Protein AF-0000000074580484 (afdb_homodimer)

Radius of gyration: 20.36 Å; Cα contacts (8 Å, |Δi|>4): 319; chains: 2; bounding box: 32×61×38 Å

Nearest PDB structures (foldseek):
  2wci-assembly1_A  TM=9.985E-01  e=3.424E-15  Escherichia coli
  2mma-assembly1_A  TM=9.525E-01  e=1.651E-12  Arabidopsis thaliana
  2yan-assembly2_B  TM=9.322E-01  e=1.362E-10  Homo sapiens
  3zyw-assembly1_A  TM=9.009E-01  e=1.753E-10  Homo sapiens
  5y4u-assembly1_A  TM=8.938E-01  e=3.186E-09  Saccharomyces cerevisiae S288C

InterPro domains:
  IPR002109 Glutaredoxin [PF00462] (16-80)
  IPR004480 Monothiol glutaredoxin-related [PTHR10293] (5-102)
  IPR004480 Monothiol glutaredoxin-related [TIGR00365] (4-100)
  IPR014434 Monothiol glutaredoxin [PIRSF005894] (2-102)
  IPR033658 Glutaredoxin, PICOT-like [cd03028] (7-96)
  IPR036249 Thioredoxin-like superfamily [SSF52833] (1-101)

Secondary structure (DSSP, 8-state):
--HHHHHHHHHHH-SEEEEESB-SSSBSSHHHHHHHHHHHHTT---EEEEGGG-HHHHHHHHHHHT--SS-EEEETTEEEESHHHHHHHHHTTHHHHHHHT----GGG-/--HHHHHHHHHHH-SEEEEESB-SSSBSSHHHHHHHHHHHHTT---EEEEGGG-HHHHHHHHHHHT--SS-EEEETTEEEESHHHHHHHHHTTHHHHHHHT----GGG-

Solvent-accessible surface area (backbone atoms only — not comparable to full-atom values): 12181 Å² total; per-residue (Å²): 130,57,63,68,56,52,50,52,48,52,40,69,70,30,53,35,32,32,41,25,40,38,42,92,92,54,47,72,38,70,51,25,40,55,37,45,46,54,45,54,73,66,71,53,85,67,48,74,43,43,34,78,81,30,64,62,51,54,64,45,46,33,66,75,67,70,39,90,65,74,17,37,36,30,48,71,67,35,78,73,38,36,33,69,51,48,48,52,28,47,75,72,46,49,42,57,58,55,58,70,67,56,74,69,58,70,86,80,98,132,55,63,66,56,50,50,52,48,53,41,69,72,30,54,35,31,33,40,24,39,37,42,91,92,54,46,72,39,72,50,24,39,54,35,44,47,54,46,56,74,64,72,53,86,65,50,73,42,44,33,78,81,31,63,63,52,55,65,46,45,34,66,75,67,71,40,91,67,74,15,38,36,30,49,71,68,35,80,73,39,36,33,70,51,47,48,50,29,46,75,71,46,50,41,57,57,56,58,69,67,57,76,69,58,69,86,81,97

Organism: Dichelobacter nodosus (strain VCS1703A) (NCBI:txid246195)

Structure (mmCIF, N/CA/C/O backbone):
data_AF-0000000074580484-model_v1
#
loop_
_entity.id
_entity.type
_entity.pdbx_description
1 polymer Glutaredoxin
#
loop_
_atom_site.group_PDB
_atom_site.id
_atom_site.type_symbol
_atom_site.label_atom_id
_atom_site.label_alt_id
_atom_site.label_comp_id
_atom_site.label_asym_id
_atom_site.label_entity_id
_atom_site.label_seq_id
_atom_site.pdbx_PDB_ins_code
_atom_site.Cartn_x
_atom_site.Cartn_y
_atom_site.Cartn_z
_atom_site.occupancy
_atom_site.B_iso_or_equiv
_atom_site.auth_seq_id
_atom_site.auth_comp_id
_atom_site.auth_asym_id
_atom_site.auth_atom_id
_atom_site.pdbx_PDB_model_num
ATOM 1 N N . MET A 1 1 ? -14.938 -20.484 9.352 1 77.56 1 MET A N 1
ATOM 2 C CA . MET A 1 1 ? -13.562 -20.906 9.078 1 77.56 1 MET A CA 1
ATOM 3 C C . MET A 1 1 ? -12.578 -19.844 9.562 1 77.56 1 MET A C 1
ATOM 5 O O . MET A 1 1 ? -12.82 -18.641 9.406 1 77.56 1 MET A O 1
ATOM 9 N N . ASP A 1 2 ? -11.578 -20.281 10.398 1 93.12 2 ASP A N 1
ATOM 10 C CA . ASP A 1 2 ? -10.57 -19.359 10.914 1 93.12 2 ASP A CA 1
ATOM 11 C C . ASP A 1 2 ? -9.656 -18.844 9.797 1 93.12 2 ASP A C 1
ATOM 13 O O . ASP A 1 2 ? -9.562 -19.469 8.742 1 93.12 2 ASP A O 1
ATOM 17 N N . THR A 1 3 ? -9.281 -17.688 9.781 1 97.5 3 THR A N 1
ATOM 18 C CA . THR A 1 3 ? -8.453 -17.047 8.766 1 97.5 3 THR A CA 1
ATOM 19 C C . THR A 1 3 ? -7.285 -17.938 8.367 1 97.5 3 THR A C 1
ATOM 21 O O . THR A 1 3 ? -6.945 -18.031 7.188 1 97.5 3 THR A O 1
ATOM 24 N N . LEU A 1 4 ? -6.688 -18.609 9.344 1 97.75 4 LEU A N 1
ATOM 25 C CA . LEU A 1 4 ? -5.566 -19.5 9.078 1 97.75 4 LEU A CA 1
ATOM 26 C C . LEU A 1 4 ? -6.008 -20.672 8.211 1 97.75 4 LEU A C 1
ATOM 28 O O . LEU A 1 4 ? -5.281 -21.094 7.309 1 97.75 4 LEU A O 1
ATOM 32 N N . GLU A 1 5 ? -7.129 -21.25 8.484 1 97.81 5 GLU A N 1
ATOM 33 C CA . GLU A 1 5 ? -7.656 -22.359 7.691 1 97.81 5 GLU A CA 1
ATOM 34 C C . GLU A 1 5 ? -7.941 -21.922 6.262 1 97.81 5 GLU A C 1
ATOM 36 O O . GLU A 1 5 ? -7.691 -22.672 5.312 1 97.81 5 GLU A O 1
ATOM 41 N N . ARG A 1 6 ? -8.5 -20.766 6.109 1 97.75 6 ARG A N 1
ATOM 42 C CA . ARG A 1 6 ? -8.766 -20.219 4.781 1 97.75 6 ARG A CA 1
ATOM 43 C C . ARG A 1 6 ? -7.48 -20.062 3.98 1 97.75 6 ARG A C 1
ATOM 45 O O . ARG A 1 6 ? -7.434 -20.406 2.795 1 97.75 6 ARG A O 1
ATOM 52 N N . ILE A 1 7 ? -6.457 -19.531 4.629 1 98.56 7 ILE A N 1
ATOM 53 C CA . ILE A 1 7 ? -5.156 -19.344 4.004 1 98.56 7 ILE A CA 1
ATOM 54 C C . ILE A 1 7 ? -4.602 -20.688 3.549 1 98.56 7 ILE A C 1
ATOM 56 O O . ILE A 1 7 ? -4.176 -20.844 2.402 1 98.56 7 ILE A O 1
ATOM 60 N N . LYS A 1 8 ? -4.645 -21.641 4.43 1 98.25 8 LYS A N 1
ATOM 61 C CA . LYS A 1 8 ? -4.137 -22.969 4.113 1 98.25 8 LYS A CA 1
ATOM 62 C C . LYS A 1 8 ? -4.898 -23.578 2.938 1 98.25 8 LYS A C 1
ATOM 64 O O . LYS A 1 8 ? -4.301 -24.219 2.066 1 98.25 8 LYS A O 1
ATOM 69 N N . GLN A 1 9 ? -6.16 -23.438 2.943 1 98 9 GLN A N 1
ATOM 70 C CA . GLN A 1 9 ? -6.984 -23.969 1.858 1 98 9 GLN A CA 1
ATOM 71 C C . GLN A 1 9 ? -6.641 -23.297 0.532 1 98 9 GLN A C 1
ATOM 73 O O . GLN A 1 9 ? -6.551 -23.953 -0.502 1 98 9 GLN A O 1
ATOM 78 N N . GLN A 1 10 ? -6.551 -21.984 0.527 1 97.88 10 GLN A N 1
ATOM 79 C CA . GLN A 1 10 ? -6.188 -21.25 -0.683 1 97.88 10 GLN A CA 1
ATOM 80 C C . GLN A 1 10 ? -4.859 -21.75 -1.247 1 97.88 10 GLN A C 1
ATOM 82 O O . GLN A 1 10 ? -4.754 -22.031 -2.443 1 97.88 10 GLN A O 1
ATOM 87 N N . ILE A 1 11 ? -3.865 -21.875 -0.374 1 97.88 11 ILE A N 1
ATOM 88 C CA . ILE A 1 11 ? -2.52 -22.281 -0.766 1 97.88 11 ILE A CA 1
ATOM 89 C C . ILE A 1 11 ? -2.543 -23.703 -1.3 1 97.88 11 ILE A C 1
ATOM 91 O O . ILE A 1 11 ? -1.846 -24.031 -2.266 1 97.88 11 ILE A O 1
ATOM 95 N N . ALA A 1 12 ? -3.383 -24.484 -0.698 1 96.75 12 ALA A N 1
ATOM 96 C CA . ALA A 1 12 ? -3.465 -25.891 -1.086 1 96.75 12 ALA A CA 1
ATOM 97 C C . ALA A 1 12 ? -4.223 -26.062 -2.4 1 96.75 12 ALA A C 1
ATOM 99 O O . ALA A 1 12 ? -3.963 -27 -3.162 1 96.75 12 ALA A O 1
ATOM 100 N N . SER A 1 13 ? -5.082 -25.156 -2.695 1 96 13 SER A N 1
ATOM 101 C CA . SER A 1 13 ? -6.008 -25.359 -3.805 1 96 13 SER A CA 1
ATOM 102 C C . SER A 1 13 ? -5.477 -24.734 -5.086 1 96 13 SER A C 1
ATOM 104 O O . SER A 1 13 ? -5.969 -25.016 -6.18 1 96 13 SER A O 1
ATOM 106 N N . MET A 1 14 ? -4.512 -23.859 -4.965 1 94.31 14 MET A N 1
ATOM 107 C CA . MET A 1 14 ? -4.023 -23.141 -6.133 1 94.31 14 MET A CA 1
ATOM 108 C C . MET A 1 14 ? -2.545 -23.406 -6.367 1 94.31 14 MET A C 1
ATOM 110 O O . MET A 1 14 ? -1.702 -23.062 -5.543 1 94.31 14 MET A O 1
ATOM 114 N N . PRO A 1 15 ? -2.223 -24 -7.461 1 95.94 15 PRO A N 1
ATOM 115 C CA . PRO A 1 15 ? -0.829 -24.375 -7.707 1 95.94 15 PRO A CA 1
ATOM 116 C C . PRO A 1 15 ? 0.113 -23.172 -7.734 1 95.94 15 PRO A C 1
ATOM 118 O O . PRO A 1 15 ? 1.271 -23.281 -7.324 1 95.94 15 PRO A O 1
ATOM 121 N N . VAL A 1 16 ? -0.324 -22.094 -8.305 1 98.12 16 VAL A N 1
ATOM 122 C CA . VAL A 1 16 ? 0.4 -20.828 -8.336 1 98.12 16 VAL A CA 1
ATOM 123 C C . VAL A 1 16 ? -0.493 -19.703 -7.805 1 98.12 16 VAL A C 1
ATOM 125 O O . VAL A 1 16 ? -1.523 -19.391 -8.406 1 98.12 16 VAL A O 1
ATOM 128 N N . LEU A 1 17 ? -0.098 -19.203 -6.656 1 98.56 17 LEU A N 1
ATOM 129 C CA . LEU A 1 17 ? -0.914 -18.219 -5.949 1 98.56 17 LEU A CA 1
ATOM 130 C C . LEU A 1 17 ? -0.066 -17.047 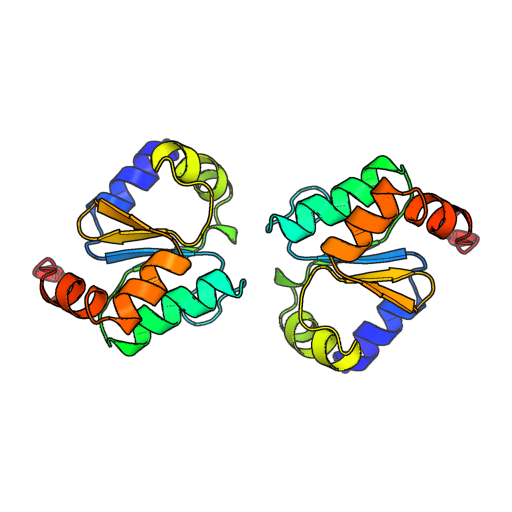-5.484 1 98.56 17 LEU A C 1
ATOM 132 O O . LEU A 1 17 ? 0.98 -17.234 -4.859 1 98.56 17 LEU A O 1
ATOM 136 N N . ILE A 1 18 ? -0.442 -15.82 -5.805 1 98.88 18 ILE A N 1
ATOM 137 C CA . ILE A 1 18 ? 0.255 -14.633 -5.309 1 98.88 18 ILE A CA 1
ATOM 138 C C . ILE A 1 18 ? -0.683 -13.82 -4.426 1 98.88 18 ILE A C 1
ATOM 140 O O . ILE A 1 18 ? -1.788 -13.461 -4.844 1 98.88 18 ILE A O 1
ATOM 144 N N . TYR A 1 19 ? -0.331 -13.648 -3.156 1 98.94 19 TYR A N 1
ATOM 145 C CA . TYR A 1 19 ? -0.948 -12.625 -2.318 1 98.94 19 TYR A CA 1
ATOM 146 C C . TYR A 1 19 ? -0.348 -11.25 -2.6 1 98.94 19 TYR A C 1
ATOM 148 O O . TYR A 1 19 ? 0.865 -11.062 -2.486 1 98.94 19 TYR A O 1
ATOM 156 N N . MET A 1 20 ? -1.153 -10.219 -2.943 1 98.75 20 MET A N 1
ATOM 157 C CA . MET A 1 20 ? -0.622 -8.938 -3.404 1 98.75 20 MET A CA 1
ATOM 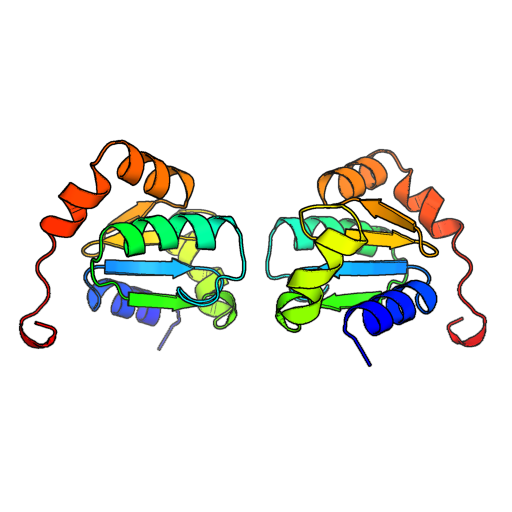158 C C . MET A 1 20 ? -1.519 -7.785 -2.965 1 98.75 20 MET A C 1
ATOM 160 O O . MET A 1 20 ? -2.631 -8.008 -2.482 1 98.75 20 MET A O 1
ATOM 164 N N . LYS A 1 21 ? -0.991 -6.641 -3.016 1 98.31 21 LYS A N 1
ATOM 165 C CA . LYS A 1 21 ? -1.796 -5.441 -2.803 1 98.31 21 LYS A CA 1
ATOM 166 C C . LYS A 1 21 ? -2.432 -4.969 -4.105 1 98.31 21 LYS A C 1
ATOM 168 O O . LYS A 1 21 ? -1.74 -4.453 -4.988 1 98.31 21 LYS A O 1
ATOM 173 N N . GLY A 1 22 ? -3.742 -5.105 -4.133 1 97.94 22 GLY A N 1
ATOM 174 C CA . GLY A 1 22 ? -4.434 -4.883 -5.395 1 97.94 22 GLY A CA 1
ATOM 175 C C . GLY A 1 22 ? -4.629 -6.156 -6.199 1 97.94 22 GLY A C 1
ATOM 176 O O . GLY A 1 22 ? -4.664 -7.25 -5.637 1 97.94 22 GLY A O 1
ATOM 177 N N . THR A 1 23 ? -4.902 -5.977 -7.5 1 98.19 23 THR A N 1
ATOM 178 C CA . THR A 1 23 ? -5.117 -7.082 -8.43 1 98.19 23 THR A CA 1
ATOM 179 C C . THR A 1 23 ? -4.09 -7.051 -9.555 1 98.19 23 THR A C 1
ATOM 181 O O . THR A 1 23 ? -3.395 -6.051 -9.742 1 98.19 23 THR A O 1
ATOM 184 N N . PRO A 1 24 ? -3.957 -8.188 -10.266 1 98.19 24 PRO A N 1
ATOM 185 C CA . PRO A 1 24 ? -3.014 -8.203 -11.383 1 98.19 24 PRO A CA 1
ATOM 186 C C . PRO A 1 24 ? -3.273 -7.086 -12.391 1 98.19 24 PRO A C 1
ATOM 188 O O . PRO A 1 24 ? -2.33 -6.52 -12.945 1 98.19 24 PRO A O 1
ATOM 191 N N . ASP A 1 25 ? -4.516 -6.734 -12.578 1 96.75 25 ASP A N 1
ATOM 192 C CA . ASP A 1 25 ? -4.855 -5.719 -13.57 1 96.75 25 ASP A CA 1
ATOM 193 C C . ASP A 1 25 ? -4.805 -4.316 -12.961 1 96.75 25 ASP A C 1
ATOM 195 O O . ASP A 1 25 ? -4.707 -3.324 -13.688 1 96.75 25 ASP A O 1
ATOM 199 N N . MET A 1 26 ? -4.945 -4.254 -11.641 1 96 26 MET A N 1
ATOM 200 C CA . MET A 1 26 ? -4.918 -2.977 -10.938 1 96 26 MET A CA 1
ATOM 201 C C . MET A 1 26 ? -4.121 -3.092 -9.641 1 96 26 MET A C 1
ATOM 203 O O . MET A 1 26 ? -4.684 -2.971 -8.547 1 96 26 MET A O 1
ATOM 207 N N . PRO A 1 27 ? -2.809 -3.236 -9.766 1 97.75 27 PRO A N 1
ATOM 208 C CA . PRO A 1 27 ? -2.014 -3.266 -8.539 1 97.75 27 PRO A CA 1
ATOM 209 C C . PRO A 1 27 ? -2.035 -1.935 -7.789 1 97.75 27 PRO A C 1
ATOM 211 O O . PRO A 1 27 ? -2.049 -0.871 -8.414 1 97.75 27 PRO A O 1
ATOM 214 N N . MET A 1 28 ? -1.978 -1.961 -6.496 1 96.88 28 MET A N 1
ATOM 215 C CA . MET A 1 28 ? -2.117 -0.767 -5.668 1 96.88 28 MET A CA 1
ATOM 216 C C . MET A 1 28 ? -0.816 -0.457 -4.934 1 96.88 28 MET A C 1
ATOM 218 O O . MET A 1 28 ? -0.789 0.392 -4.043 1 96.88 28 MET A O 1
ATOM 222 N N . CYS A 1 29 ? 0.268 -1.089 -5.273 1 97.06 29 CYS A N 1
ATOM 223 C CA . CYS A 1 29 ? 1.613 -0.943 -4.727 1 97.06 29 CYS A CA 1
ATOM 224 C C . CYS A 1 29 ? 2.664 -1.286 -5.777 1 97.06 29 CYS A C 1
ATOM 226 O O . CYS A 1 29 ? 2.477 -2.209 -6.57 1 97.06 29 CYS A O 1
ATOM 228 N N . GLY A 1 30 ? 3.764 -0.58 -5.789 1 95.12 30 GLY A N 1
ATOM 229 C CA . GLY A 1 30 ? 4.816 -0.793 -6.77 1 95.12 30 GLY A CA 1
ATOM 230 C C . GLY A 1 30 ? 5.441 -2.172 -6.68 1 95.12 30 GLY A C 1
ATOM 231 O O . GLY A 1 30 ? 5.754 -2.783 -7.703 1 95.12 30 GLY A O 1
ATOM 232 N N . PHE A 1 31 ? 5.637 -2.648 -5.48 1 97.19 31 PHE A N 1
ATOM 233 C CA . PHE A 1 31 ? 6.203 -3.979 -5.289 1 97.19 31 PHE A CA 1
ATOM 234 C C . PHE A 1 31 ? 5.285 -5.047 -5.867 1 97.19 31 PHE A C 1
ATOM 236 O O . PHE A 1 31 ? 5.746 -5.973 -6.539 1 97.19 31 PHE A O 1
ATOM 243 N N . SER A 1 32 ? 4.027 -4.969 -5.59 1 98.56 32 SER A N 1
ATOM 244 C CA . SER A 1 32 ? 3.059 -5.906 -6.148 1 98.56 32 SER A CA 1
ATOM 245 C C . SER A 1 32 ? 2.994 -5.797 -7.668 1 98.56 32 SER A C 1
ATOM 247 O O . SER A 1 32 ? 2.898 -6.809 -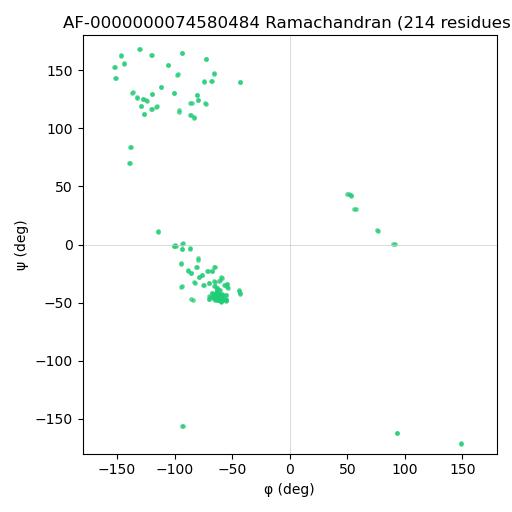8.367 1 98.56 32 SER A O 1
ATOM 249 N N . ALA A 1 33 ? 3.059 -4.605 -8.164 1 98.06 33 ALA A N 1
ATOM 250 C CA . ALA A 1 33 ? 3.016 -4.383 -9.609 1 98.06 33 ALA A CA 1
ATOM 251 C C . ALA A 1 33 ? 4.191 -5.066 -10.305 1 98.06 33 ALA A C 1
ATOM 253 O O . ALA A 1 33 ? 4.008 -5.758 -11.305 1 98.06 33 ALA A O 1
ATOM 254 N N . LYS A 1 34 ? 5.332 -4.891 -9.742 1 98.25 34 LYS A N 1
ATOM 255 C CA . LYS A 1 34 ? 6.539 -5.477 -10.328 1 98.25 34 LYS A CA 1
ATOM 256 C C . LYS A 1 34 ? 6.48 -7 -10.281 1 98.25 34 LYS A C 1
ATOM 258 O O . LYS A 1 34 ? 6.789 -7.664 -11.273 1 98.25 34 LYS A O 1
ATOM 263 N N . ALA A 1 35 ? 6.121 -7.527 -9.18 1 98.62 35 ALA A N 1
ATOM 264 C CA . ALA A 1 35 ? 6.055 -8.977 -9.016 1 98.62 35 ALA A CA 1
ATOM 265 C C . ALA A 1 35 ? 5.07 -9.602 -10.008 1 98.62 35 ALA A C 1
ATOM 267 O O . ALA A 1 35 ? 5.402 -10.562 -10.695 1 98.62 35 ALA A O 1
ATOM 268 N N . VAL A 1 36 ? 3.887 -9.016 -10.078 1 98.5 36 VAL A N 1
ATOM 269 C CA . VAL A 1 36 ? 2.859 -9.625 -10.922 1 98.5 36 VAL A CA 1
ATOM 270 C C . VAL A 1 36 ? 3.232 -9.469 -12.391 1 98.5 36 VAL A C 1
ATOM 272 O O . VAL A 1 36 ? 2.893 -10.32 -13.219 1 98.5 36 VAL A O 1
ATOM 275 N N . GLN A 1 37 ? 3.854 -8.414 -12.711 1 98.12 37 GLN A N 1
ATOM 276 C CA . GLN A 1 37 ? 4.305 -8.227 -14.086 1 98.12 37 GLN A CA 1
ATOM 277 C C . GLN A 1 37 ? 5.23 -9.352 -14.523 1 98.12 37 GLN A C 1
ATOM 279 O O . GLN A 1 37 ? 5.152 -9.82 -15.656 1 98.12 37 GLN A O 1
ATOM 284 N N . CYS A 1 38 ? 6.145 -9.734 -13.672 1 98.38 38 CYS A N 1
ATOM 285 C CA . CYS A 1 38 ? 7.027 -10.859 -13.969 1 98.38 38 CYS A CA 1
ATOM 286 C C . CYS A 1 38 ? 6.223 -12.109 -14.297 1 98.38 38 CYS A C 1
ATOM 288 O O . CYS A 1 38 ? 6.547 -12.828 -15.242 1 98.38 38 CYS A O 1
ATOM 290 N N . LEU A 1 39 ? 5.18 -12.375 -13.531 1 98.06 39 LEU A N 1
ATOM 291 C CA . LEU A 1 39 ? 4.332 -13.539 -13.766 1 98.06 39 LEU A CA 1
ATOM 292 C C . LEU A 1 39 ? 3.586 -13.414 -15.094 1 98.06 39 LEU A C 1
ATOM 294 O O . LEU A 1 39 ? 3.488 -14.383 -15.852 1 98.06 39 LEU A O 1
ATOM 298 N N . LYS A 1 40 ? 3.08 -12.289 -15.359 1 97.69 40 LYS A N 1
ATOM 299 C CA . LYS A 1 40 ? 2.346 -12.047 -16.594 1 97.69 40 LYS A CA 1
ATOM 300 C C . LYS A 1 40 ? 3.246 -12.219 -17.812 1 97.69 40 LYS A C 1
ATOM 302 O O . LYS A 1 40 ? 2.82 -12.766 -18.844 1 97.69 40 LYS A O 1
ATOM 307 N N . ASP A 1 41 ? 4.418 -11.719 -17.672 1 97.5 41 ASP A N 1
ATOM 308 C CA . ASP A 1 41 ? 5.375 -11.797 -18.766 1 97.5 41 ASP A CA 1
ATOM 309 C C . ASP A 1 41 ? 5.641 -13.242 -19.156 1 97.5 41 ASP A C 1
ATOM 311 O O . ASP A 1 41 ? 5.945 -13.531 -20.312 1 97.5 41 ASP A O 1
ATOM 315 N N . LEU A 1 42 ? 5.531 -14.125 -18.266 1 95.94 42 LEU A N 1
ATOM 316 C CA . LEU A 1 42 ? 5.801 -15.539 -18.516 1 95.94 42 LEU A CA 1
ATOM 317 C C . LEU A 1 42 ? 4.562 -16.234 -19.047 1 95.94 42 LEU A C 1
ATOM 319 O O . LEU A 1 42 ? 4.613 -17.422 -19.391 1 95.94 42 LEU A O 1
ATOM 323 N N . GLU A 1 43 ? 3.42 -15.531 -19.141 1 89.38 43 GLU A N 1
ATOM 324 C CA . GLU A 1 43 ? 2.176 -16.031 -19.719 1 89.38 43 GLU A CA 1
ATOM 325 C C . GLU A 1 43 ? 1.712 -17.297 -19 1 89.38 43 GLU A C 1
ATOM 327 O O . GLU A 1 43 ? 1.225 -18.234 -19.641 1 89.38 43 GLU A O 1
ATOM 332 N N . THR A 1 44 ? 2.029 -17.375 -17.797 1 85.81 44 THR A N 1
ATOM 333 C CA . THR A 1 44 ? 1.563 -18.5 -16.984 1 85.81 44 THR A CA 1
ATOM 334 C C . THR A 1 44 ? 0.326 -18.109 -16.188 1 85.81 44 THR A C 1
ATOM 336 O O . THR A 1 44 ? 0.183 -16.953 -15.781 1 85.81 44 THR A O 1
ATOM 339 N N . SER A 1 45 ? -0.514 -19.125 -16.031 1 91.69 45 SER A N 1
ATOM 340 C CA . SER A 1 45 ? -1.699 -18.906 -15.211 1 91.69 45 SER A CA 1
ATOM 341 C C . SER A 1 45 ? -1.346 -18.859 -13.727 1 91.69 45 SER A C 1
ATOM 343 O O . SER A 1 45 ? -0.469 -19.594 -13.273 1 91.69 45 SER A O 1
ATOM 345 N N . PHE A 1 46 ? -1.968 -18 -13.117 1 97 46 PHE A N 1
ATOM 346 C CA . PHE A 1 46 ? -1.825 -17.922 -11.672 1 97 46 PHE A CA 1
ATOM 347 C C . PHE A 1 46 ? -3.088 -17.344 -11.031 1 97 46 PHE A C 1
ATOM 349 O O . PHE A 1 46 ? -3.85 -16.625 -11.68 1 97 46 PHE A O 1
ATOM 356 N N . ALA A 1 47 ? -3.312 -17.734 -9.789 1 97.38 47 ALA A N 1
ATOM 357 C CA . ALA A 1 47 ? -4.359 -17.141 -8.961 1 97.38 47 ALA A CA 1
ATOM 358 C C . ALA A 1 47 ? -3.803 -15.992 -8.109 1 97.38 47 ALA A C 1
ATOM 360 O O . ALA A 1 47 ? -2.586 -15.836 -7.996 1 97.38 47 ALA A O 1
ATOM 361 N N . TYR A 1 48 ? -4.711 -15.18 -7.555 1 98.62 48 TYR A N 1
ATOM 362 C CA . TYR A 1 48 ? -4.262 -14.094 -6.691 1 98.62 48 TYR A CA 1
ATOM 363 C C . TYR A 1 48 ? -5.234 -13.867 -5.543 1 98.62 48 TYR A C 1
ATOM 365 O O . TYR A 1 48 ? -6.398 -14.273 -5.617 1 98.62 48 TYR A O 1
ATOM 373 N N . VAL A 1 49 ? -4.758 -13.32 -4.5 1 98.75 49 VAL A N 1
ATOM 374 C CA . VAL A 1 49 ? -5.543 -12.789 -3.391 1 98.75 49 VAL A CA 1
ATOM 375 C C . VAL A 1 49 ? -5.176 -11.328 -3.152 1 98.75 49 VAL A C 1
ATOM 377 O O . VAL A 1 49 ? -3.998 -10.992 -3.021 1 98.75 49 VAL A O 1
ATOM 380 N N . ASN A 1 50 ? -6.16 -10.492 -3.191 1 98.69 50 ASN A N 1
ATOM 381 C CA . ASN A 1 50 ? -5.977 -9.086 -2.844 1 98.69 50 ASN A CA 1
ATOM 382 C C . ASN A 1 50 ? -6.047 -8.867 -1.336 1 98.69 50 ASN A C 1
ATOM 384 O O . ASN A 1 50 ? -7.133 -8.828 -0.759 1 98.69 50 ASN A O 1
ATOM 388 N N . VAL A 1 51 ? -4.93 -8.562 -0.715 1 98.19 51 VAL A N 1
ATOM 389 C CA . VAL A 1 51 ? -4.879 -8.539 0.743 1 98.19 51 VAL A CA 1
ATOM 390 C C . VAL A 1 51 ? -5.445 -7.215 1.254 1 98.19 51 VAL A C 1
ATOM 392 O O . VAL A 1 51 ? -5.793 -7.094 2.432 1 98.19 51 VAL A O 1
ATOM 395 N N . LEU A 1 52 ? -5.512 -6.199 0.416 1 97.31 52 LEU A N 1
ATOM 396 C CA . LEU A 1 52 ? -6.117 -4.934 0.815 1 97.31 52 LEU A CA 1
ATOM 397 C C . LEU A 1 52 ? -7.605 -5.105 1.087 1 97.31 52 LEU A C 1
ATOM 399 O O . LEU A 1 52 ? -8.211 -4.297 1.797 1 97.31 52 LEU A O 1
ATOM 403 N N . GLN A 1 53 ? -8.227 -6.133 0.596 1 96.75 53 GLN A N 1
ATOM 404 C CA . GLN A 1 53 ? -9.656 -6.383 0.766 1 96.75 53 GLN A CA 1
ATOM 405 C C . GLN A 1 53 ? -9.906 -7.418 1.856 1 96.75 53 GLN A C 1
ATOM 407 O O . GLN A 1 53 ? -11.055 -7.789 2.117 1 96.75 53 GLN A O 1
ATOM 412 N N . ASP A 1 54 ? -8.867 -7.891 2.402 1 96.94 54 ASP A N 1
ATOM 413 C CA . ASP A 1 54 ? -8.969 -8.898 3.451 1 96.94 54 ASP A CA 1
ATOM 414 C C . ASP A 1 54 ? -7.977 -8.617 4.578 1 96.94 54 ASP A C 1
ATOM 416 O O . ASP A 1 54 ? -6.934 -9.273 4.668 1 96.94 54 ASP A O 1
ATOM 420 N N . PRO A 1 55 ? -8.367 -7.758 5.488 1 94.94 55 PRO A N 1
ATOM 421 C CA . PRO A 1 55 ? -7.453 -7.352 6.562 1 94.94 55 PRO A CA 1
ATOM 422 C C . PRO A 1 55 ? -7.016 -8.523 7.438 1 94.94 55 PRO A C 1
ATOM 424 O O . PRO A 1 55 ? -5.922 -8.5 8 1 94.94 55 PRO A O 1
ATOM 427 N N . GLU A 1 56 ? -7.914 -9.523 7.578 1 97.5 56 GLU A N 1
ATOM 428 C CA . GLU A 1 56 ? -7.551 -10.672 8.398 1 97.5 56 GLU A CA 1
ATOM 429 C C . GLU A 1 56 ? -6.426 -11.477 7.75 1 97.5 56 GLU A C 1
ATOM 431 O O . GLU A 1 56 ? -5.488 -11.898 8.438 1 97.5 56 GLU A O 1
ATOM 436 N N . ILE A 1 57 ? -6.504 -11.664 6.469 1 98.19 57 ILE A N 1
ATOM 437 C CA . ILE A 1 57 ? -5.43 -12.352 5.758 1 98.19 57 ILE A CA 1
ATOM 438 C C . ILE A 1 57 ? -4.16 -11.5 5.797 1 98.19 57 ILE A C 1
ATOM 440 O O . ILE A 1 57 ? -3.066 -12.023 6.02 1 98.19 57 ILE A O 1
ATOM 444 N N . ARG A 1 58 ? -4.336 -10.227 5.559 1 97.81 58 ARG A N 1
ATOM 445 C CA . ARG A 1 58 ? -3.203 -9.312 5.602 1 97.81 58 ARG A CA 1
ATOM 446 C C . ARG A 1 58 ? -2.457 -9.414 6.926 1 97.81 58 ARG A C 1
ATOM 448 O O . ARG A 1 58 ? -1.226 -9.383 6.957 1 97.81 58 ARG A O 1
ATOM 455 N N . ALA A 1 59 ? -3.18 -9.617 8.016 1 96.38 59 ALA A N 1
ATOM 456 C 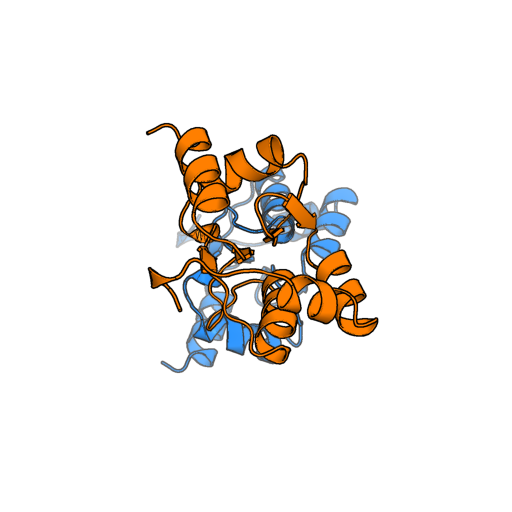CA . ALA A 1 59 ? -2.592 -9.664 9.352 1 96.38 59 ALA A CA 1
ATOM 457 C C . ALA A 1 59 ? -2.023 -11.055 9.648 1 96.38 59 ALA A C 1
ATOM 459 O O . ALA A 1 59 ? -0.991 -11.18 10.305 1 96.38 59 ALA A O 1
ATOM 460 N N . THR A 1 60 ? -2.572 -12.125 9.156 1 98.25 60 THR A N 1
ATOM 461 C CA . THR A 1 60 ? -2.293 -13.492 9.578 1 98.25 60 THR A CA 1
ATOM 462 C C . THR A 1 60 ? -1.218 -14.117 8.695 1 98.25 60 THR A C 1
ATOM 464 O O . THR A 1 60 ? -0.353 -14.852 9.18 1 98.25 60 THR A O 1
ATOM 467 N N . LEU A 1 61 ? -1.175 -13.859 7.449 1 98.62 61 LEU A N 1
ATOM 468 C CA . LEU A 1 61 ? -0.322 -14.562 6.496 1 98.62 61 LEU A CA 1
ATOM 469 C C . LEU A 1 61 ? 1.151 -14.32 6.805 1 98.62 61 LEU A C 1
ATOM 471 O O . LEU A 1 61 ? 1.96 -15.25 6.754 1 98.62 61 LEU A O 1
ATOM 475 N N . PRO A 1 62 ? 1.557 -13.055 7.07 1 98.5 62 PRO A N 1
ATOM 476 C CA . PRO A 1 62 ? 2.975 -12.828 7.359 1 98.5 62 PRO A CA 1
ATOM 477 C C . PRO A 1 62 ? 3.479 -13.664 8.531 1 98.5 62 PRO A C 1
ATOM 479 O O . PRO A 1 62 ? 4.621 -14.133 8.516 1 98.5 62 PRO A O 1
ATOM 482 N N . LYS A 1 63 ? 2.65 -13.867 9.492 1 97.88 63 LYS A N 1
ATOM 483 C CA . LYS A 1 63 ? 3.016 -14.695 10.633 1 97.88 63 LYS A CA 1
ATOM 484 C C . LYS A 1 63 ? 3.117 -16.172 10.242 1 97.88 63 LYS A C 1
ATOM 486 O O . LYS A 1 63 ? 4.105 -16.828 10.562 1 97.88 63 LYS A O 1
ATOM 491 N N . TYR A 1 64 ? 2.104 -16.656 9.5 1 98.38 64 TYR A N 1
ATOM 492 C CA . TYR A 1 64 ? 2.068 -18.031 9.047 1 98.38 64 TYR A CA 1
ATOM 493 C C . TYR A 1 64 ? 3.25 -18.344 8.133 1 98.38 64 TYR A C 1
ATOM 495 O O . TYR A 1 64 ? 3.9 -19.375 8.281 1 98.38 64 TYR A O 1
ATOM 503 N N . ALA A 1 65 ? 3.545 -17.422 7.215 1 98.38 65 ALA A N 1
ATOM 504 C CA . ALA A 1 65 ? 4.574 -17.594 6.195 1 98.38 65 ALA A CA 1
ATOM 505 C C . ALA A 1 65 ? 5.965 -17.328 6.762 1 98.38 65 ALA A C 1
ATOM 507 O O . ALA A 1 65 ? 6.977 -17.656 6.145 1 98.38 65 ALA A O 1
ATOM 508 N N . ASN A 1 66 ? 5.984 -16.719 7.98 1 98.19 66 ASN A N 1
ATOM 509 C CA . ASN A 1 66 ? 7.246 -16.219 8.508 1 98.19 66 ASN A CA 1
ATOM 510 C C . ASN A 1 66 ? 7.965 -15.336 7.488 1 98.19 66 ASN A C 1
ATOM 512 O O . ASN A 1 66 ? 9.148 -15.539 7.207 1 98.19 66 ASN A O 1
ATOM 516 N N . TRP A 1 67 ? 7.27 -14.492 6.844 1 98.06 67 TRP A N 1
ATOM 517 C CA . TRP A 1 67 ? 7.688 -13.516 5.848 1 98.06 67 TRP A CA 1
ATOM 518 C C . TRP A 1 67 ? 7.004 -12.172 6.086 1 98.06 67 TRP A C 1
ATOM 520 O O . T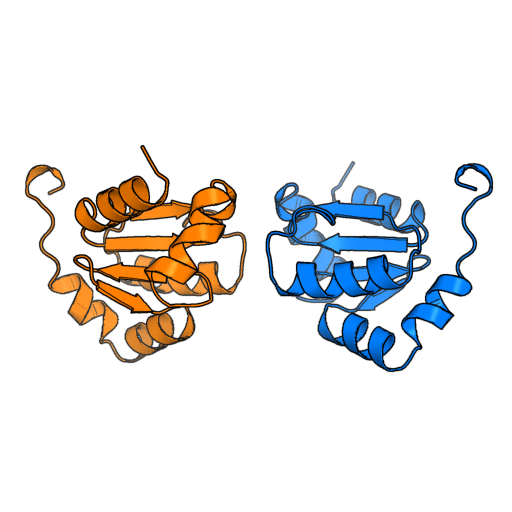RP A 1 67 ? 5.781 -12.109 6.219 1 98.06 67 TRP A O 1
ATOM 530 N N . PRO A 1 68 ? 7.68 -11.102 6.121 1 95.94 68 PRO A N 1
ATOM 531 C CA . PRO A 1 68 ? 7.156 -9.883 6.754 1 95.94 68 PRO A CA 1
ATOM 532 C C . PRO A 1 68 ? 6.301 -9.047 5.809 1 95.94 68 PRO A C 1
ATOM 534 O O . PRO A 1 68 ? 5.52 -8.203 6.258 1 95.94 68 PRO A O 1
ATOM 537 N N . THR A 1 69 ? 6.566 -9.227 4.445 1 96.38 69 THR A N 1
ATOM 538 C CA . THR A 1 69 ? 5.969 -8.219 3.576 1 96.38 69 THR A CA 1
ATOM 539 C C . THR A 1 69 ? 5.215 -8.875 2.424 1 96.38 69 THR A C 1
ATOM 541 O O . THR A 1 69 ? 5.148 -10.102 2.338 1 96.38 69 THR A O 1
ATOM 544 N N . PHE A 1 70 ? 4.426 -8.109 1.699 1 98.44 70 PHE A N 1
ATOM 545 C CA . PHE A 1 70 ? 3.771 -8.445 0.441 1 98.44 70 PHE A CA 1
ATOM 546 C C . PHE A 1 70 ? 4.461 -7.758 -0.731 1 98.44 70 PHE A C 1
ATOM 548 O O . PHE A 1 70 ? 5.105 -6.719 -0.556 1 98.44 70 PHE A O 1
ATOM 555 N N . PRO A 1 71 ? 4.305 -8.352 -1.777 1 98.75 71 PRO A N 1
ATOM 556 C CA . PRO A 1 71 ? 3.613 -9.578 -2.182 1 98.75 71 PRO A CA 1
ATOM 557 C C . PRO A 1 71 ? 4.332 -10.844 -1.719 1 98.75 71 PRO A C 1
ATOM 559 O O . PRO A 1 71 ? 5.492 -10.781 -1.311 1 98.75 71 PRO A O 1
ATOM 562 N N . GLN A 1 72 ? 3.598 -11.898 -1.679 1 98.94 72 GLN A N 1
ATOM 563 C CA . GLN A 1 72 ? 4.133 -13.234 -1.432 1 98.94 72 GLN A CA 1
ATOM 564 C C . GLN A 1 72 ? 3.691 -14.211 -2.518 1 98.94 72 GLN A C 1
ATOM 566 O O . GLN A 1 72 ? 2.494 -14.391 -2.754 1 98.94 72 GLN A O 1
ATOM 571 N N . LEU A 1 73 ? 4.648 -14.875 -3.137 1 98.88 73 LEU A N 1
ATOM 572 C CA . LEU A 1 73 ? 4.359 -15.883 -4.148 1 98.88 73 LEU A CA 1
ATOM 573 C C . LEU A 1 73 ? 4.461 -17.281 -3.566 1 98.88 73 LEU A C 1
ATOM 575 O O . LEU A 1 73 ? 5.457 -17.625 -2.918 1 98.88 73 LEU A O 1
ATOM 579 N N . TRP A 1 74 ? 3.469 -18.062 -3.807 1 98.75 74 TRP A N 1
ATOM 580 C CA . TRP A 1 74 ? 3.398 -19.469 -3.406 1 98.75 74 TRP A CA 1
ATOM 581 C C . TRP A 1 74 ? 3.256 -20.375 -4.621 1 98.75 74 TRP A C 1
ATOM 583 O O . TRP A 1 74 ? 2.436 -20.125 -5.508 1 98.75 74 TRP A O 1
ATOM 593 N N . VAL A 1 75 ? 4.074 -21.391 -4.73 1 98.31 75 VAL A N 1
ATOM 594 C CA . VAL A 1 75 ? 4.023 -22.375 -5.801 1 98.31 75 VAL A CA 1
ATOM 595 C C . VAL A 1 75 ? 4.02 -23.781 -5.203 1 98.31 75 VAL A C 1
ATOM 597 O O . VAL A 1 75 ? 4.91 -24.141 -4.426 1 98.31 75 VAL A O 1
ATOM 600 N N . ASN A 1 76 ? 2.953 -24.453 -5.512 1 96.88 76 ASN A N 1
ATOM 601 C CA . ASN A 1 76 ? 2.811 -25.812 -4.98 1 96.88 76 ASN A CA 1
ATOM 602 C C . ASN A 1 76 ? 2.973 -25.828 -3.463 1 96.88 76 ASN A C 1
ATOM 604 O O . ASN A 1 76 ? 3.76 -26.625 -2.93 1 96.88 76 ASN A O 1
ATOM 608 N N . GLN A 1 77 ? 2.402 -24.891 -2.799 1 97.44 77 GLN A N 1
ATOM 609 C CA . GLN A 1 77 ? 2.252 -24.797 -1.352 1 97.44 77 GLN A CA 1
ATOM 610 C C . GLN A 1 77 ? 3.564 -24.391 -0.688 1 97.44 77 GLN A C 1
ATOM 612 O O . GLN A 1 77 ? 3.699 -24.469 0.535 1 97.44 77 GLN A O 1
ATOM 617 N N . GLN A 1 78 ? 4.512 -23.953 -1.492 1 97.94 78 GLN A N 1
ATOM 618 C CA . GLN A 1 78 ? 5.777 -23.453 -0.963 1 97.94 78 GLN A CA 1
ATOM 619 C C . GLN A 1 78 ? 5.922 -21.953 -1.197 1 97.94 78 GLN A C 1
ATOM 621 O O . GLN A 1 78 ? 5.648 -21.453 -2.295 1 97.94 78 GLN A O 1
ATOM 626 N N . LEU A 1 79 ? 6.352 -21.297 -0.186 1 98.81 79 LEU A N 1
ATOM 627 C CA . LEU A 1 79 ? 6.641 -19.875 -0.328 1 98.81 79 LEU A CA 1
ATOM 628 C C . LEU A 1 79 ? 7.918 -19.656 -1.132 1 98.81 79 LEU A C 1
ATOM 630 O O . LEU A 1 79 ? 8.984 -20.141 -0.75 1 98.81 79 LEU A O 1
ATOM 634 N N . ILE A 1 80 ? 7.789 -18.953 -2.211 1 98.69 80 ILE A N 1
ATOM 635 C CA . ILE A 1 80 ? 8.938 -18.594 -3.035 1 98.69 80 ILE A CA 1
ATOM 636 C C . ILE A 1 80 ? 9.609 -17.344 -2.486 1 98.69 80 ILE A C 1
ATOM 638 O O . ILE A 1 80 ? 10.836 -17.281 -2.363 1 98.69 80 ILE A O 1
ATOM 642 N N . GLY A 1 81 ? 8.789 -16.312 -2.195 1 98.5 81 GLY A N 1
ATOM 643 C CA . GLY A 1 81 ? 9.305 -15.062 -1.656 1 98.5 81 GLY A CA 1
ATOM 644 C C . GLY A 1 81 ? 8.492 -13.852 -2.07 1 98.5 81 GLY A C 1
ATOM 645 O O . GLY A 1 81 ? 7.379 -13.984 -2.572 1 98.5 81 GLY A O 1
ATOM 646 N N . GLY A 1 82 ? 9.094 -12.719 -1.733 1 98.38 82 GLY A N 1
ATOM 647 C CA . GLY A 1 82 ? 8.461 -11.461 -2.078 1 98.38 82 GLY A CA 1
ATOM 648 C C . GLY A 1 82 ? 8.938 -10.891 -3.398 1 98.38 82 GLY A C 1
ATOM 649 O O . GLY A 1 82 ? 9.445 -11.625 -4.25 1 98.38 82 GLY A O 1
ATOM 650 N N . CYS A 1 83 ? 8.797 -9.609 -3.531 1 98.62 83 CYS A N 1
ATOM 651 C CA . CYS A 1 83 ? 9.047 -8.914 -4.785 1 98.62 83 CYS A CA 1
ATOM 652 C C . CYS A 1 83 ? 10.484 -9.102 -5.25 1 98.62 83 CYS A C 1
ATOM 654 O O . CYS A 1 83 ? 10.727 -9.5 -6.391 1 98.62 83 CYS A O 1
ATOM 656 N N . ASP A 1 84 ? 11.461 -8.914 -4.363 1 98.44 84 ASP A N 1
ATOM 657 C CA . ASP A 1 84 ? 12.875 -8.977 -4.742 1 98.44 84 ASP A CA 1
ATOM 658 C C . ASP A 1 84 ? 13.242 -10.367 -5.266 1 98.44 84 ASP A C 1
ATOM 660 O O . ASP A 1 84 ? 13.945 -10.492 -6.266 1 98.44 84 ASP A O 1
ATOM 664 N N . ILE A 1 85 ? 12.766 -11.375 -4.629 1 98.69 85 ILE A N 1
ATOM 665 C CA . ILE A 1 85 ? 13.086 -12.742 -5.012 1 98.69 85 ILE A CA 1
ATOM 666 C C . ILE A 1 85 ? 12.422 -13.078 -6.344 1 98.69 85 ILE A C 1
ATOM 668 O O . ILE A 1 85 ? 13.047 -13.656 -7.234 1 98.69 85 ILE A O 1
ATOM 672 N N . ILE A 1 86 ? 11.18 -12.703 -6.438 1 98.69 86 ILE A N 1
ATOM 673 C CA . ILE A 1 86 ? 10.43 -12.969 -7.664 1 98.69 86 ILE A CA 1
ATOM 674 C C . ILE A 1 86 ? 11.141 -12.32 -8.852 1 98.69 86 ILE A C 1
ATOM 676 O O . ILE A 1 86 ? 11.352 -12.969 -9.883 1 98.69 86 ILE A O 1
ATOM 680 N N . VAL A 1 87 ? 11.531 -11.102 -8.711 1 98.62 87 VAL A N 1
ATOM 681 C CA . VAL A 1 87 ? 12.18 -10.352 -9.789 1 98.62 87 VAL A CA 1
ATOM 682 C C . VAL A 1 87 ? 13.523 -11 -10.133 1 98.62 87 VAL A C 1
ATOM 684 O O . VAL A 1 87 ? 13.852 -11.172 -11.305 1 98.62 87 VAL A O 1
ATOM 687 N N . GLU A 1 88 ? 14.25 -11.273 -9.117 1 98.75 88 GLU A N 1
ATOM 688 C CA . GLU A 1 88 ? 15.547 -11.914 -9.328 1 98.75 88 GLU A CA 1
ATOM 689 C C . GLU A 1 88 ? 15.391 -13.234 -10.078 1 98.75 88 GLU A C 1
ATOM 691 O O . GLU A 1 88 ? 16.109 -13.492 -11.039 1 98.75 88 GLU A O 1
ATOM 696 N N . MET A 1 89 ? 14.469 -14.047 -9.648 1 98.75 89 MET A N 1
ATOM 697 C CA . MET A 1 89 ? 14.242 -15.328 -10.297 1 98.75 89 MET A CA 1
ATOM 698 C C . MET A 1 89 ? 13.781 -15.141 -11.742 1 98.75 89 MET A C 1
ATOM 700 O O . MET A 1 89 ? 14.125 -15.938 -12.617 1 98.75 89 MET A O 1
ATOM 704 N N . TYR A 1 90 ? 12.961 -14.133 -11.977 1 98.69 90 TYR A N 1
ATOM 705 C CA . TYR A 1 90 ? 12.523 -13.82 -13.328 1 98.69 90 TYR A CA 1
ATOM 706 C C . TYR A 1 90 ? 13.711 -13.469 -14.219 1 98.69 90 TYR A C 1
ATOM 708 O O . TYR A 1 90 ? 13.852 -14.008 -15.32 1 98.69 90 TYR A O 1
ATOM 716 N N . GLU A 1 91 ? 14.562 -12.602 -13.711 1 98.44 91 GLU A N 1
ATOM 717 C CA . GLU A 1 91 ? 15.703 -12.102 -14.469 1 98.44 91 GLU A CA 1
ATOM 718 C C . GLU A 1 91 ? 16.688 -13.219 -14.789 1 98.44 91 GLU A C 1
ATOM 720 O O . GLU A 1 91 ? 17.297 -13.227 -15.859 1 98.44 91 GLU A O 1
ATOM 725 N N . ASN A 1 92 ? 16.797 -14.148 -13.961 1 98.38 92 ASN A N 1
ATOM 726 C CA . ASN A 1 92 ? 17.812 -15.188 -14.18 1 98.38 92 ASN A CA 1
ATOM 727 C C . ASN A 1 92 ? 17.203 -16.438 -14.797 1 98.38 92 ASN A C 1
ATOM 729 O O . ASN A 1 92 ? 17.891 -17.453 -14.969 1 98.38 92 ASN A O 1
ATOM 733 N N . GLY A 1 93 ? 15.922 -16.406 -15 1 98.06 93 GLY A N 1
ATOM 734 C CA . GLY A 1 93 ? 15.25 -17.469 -15.727 1 98.06 93 GLY A CA 1
ATOM 735 C C . GLY A 1 93 ? 14.742 -18.578 -14.812 1 98.06 93 GLY A C 1
ATOM 736 O O . GLY A 1 93 ? 14.07 -19.5 -15.273 1 98.06 93 GLY A O 1
ATOM 737 N N . GLU A 1 94 ? 14.938 -18.469 -13.586 1 98.38 94 GLU A N 1
ATOM 738 C CA . GLU A 1 94 ? 14.57 -19.516 -12.641 1 98.38 94 GLU A CA 1
ATOM 739 C C . GLU A 1 94 ? 13.062 -19.547 -12.398 1 98.38 94 GLU A C 1
ATOM 741 O O . GLU A 1 94 ? 12.484 -20.625 -12.188 1 98.38 94 GLU A O 1
ATOM 746 N N . LEU A 1 95 ? 12.477 -18.422 -12.414 1 98.38 95 LEU A N 1
ATOM 747 C CA . LEU A 1 95 ? 11.031 -18.375 -12.219 1 98.38 95 LEU A CA 1
ATOM 748 C C . LEU A 1 95 ? 10.305 -19.109 -13.336 1 98.38 95 LEU A C 1
ATOM 750 O O . LEU A 1 95 ? 9.367 -19.859 -13.078 1 98.38 95 LEU A O 1
ATOM 754 N N . GLU A 1 96 ? 10.695 -18.844 -14.508 1 97.62 96 GLU A N 1
ATOM 755 C CA . GLU A 1 96 ? 10.109 -19.531 -15.664 1 97.62 96 GLU A CA 1
ATOM 756 C C . GLU A 1 96 ? 10.234 -21.047 -15.523 1 97.62 96 GLU A C 1
ATOM 758 O O . GLU A 1 96 ? 9.273 -21.766 -15.75 1 97.62 96 GLU A O 1
ATOM 763 N N . LYS A 1 97 ? 11.445 -21.469 -15.188 1 97.06 97 LYS A N 1
ATOM 764 C CA . LYS A 1 97 ? 11.688 -22.891 -15.023 1 97.06 97 LYS A CA 1
ATOM 765 C C . LYS A 1 97 ? 10.773 -23.484 -13.945 1 97.06 97 LYS A C 1
ATOM 767 O O . LYS A 1 97 ? 10.203 -24.562 -14.125 1 97.06 97 LYS A O 1
ATOM 772 N N . LEU A 1 98 ? 10.656 -22.75 -12.875 1 97 98 LEU A N 1
ATOM 773 C CA . LEU A 1 98 ? 9.828 -23.188 -11.766 1 97 98 LEU A CA 1
ATOM 774 C C . LEU A 1 98 ? 8.375 -23.344 -12.195 1 97 98 LEU A C 1
ATOM 776 O O . LEU A 1 98 ? 7.73 -24.344 -11.898 1 97 98 LEU A O 1
ATOM 780 N N . LEU A 1 99 ? 7.832 -22.438 -12.945 1 96.06 99 LEU A N 1
ATOM 781 C CA . LEU A 1 99 ? 6.414 -22.391 -13.289 1 96.06 99 LEU A CA 1
ATOM 782 C C . LEU A 1 99 ? 6.09 -23.391 -14.398 1 96.06 99 LEU A C 1
ATOM 784 O O . LEU A 1 99 ? 4.969 -23.891 -14.469 1 96.06 99 LEU A O 1
ATOM 788 N N . GLU A 1 100 ? 7.031 -23.641 -15.156 1 92.38 100 GLU A N 1
ATOM 789 C CA . GLU A 1 100 ? 6.855 -24.625 -16.219 1 92.38 100 GLU A CA 1
ATOM 790 C C . GLU A 1 100 ? 6.684 -26.031 -15.648 1 92.38 100 GLU A C 1
ATOM 792 O O . GLU A 1 100 ? 6.07 -26.891 -16.281 1 92.38 100 GLU A O 1
ATOM 797 N N . ASN A 1 101 ? 7.16 -26.125 -14.523 1 89.75 101 ASN A N 1
ATOM 798 C CA . ASN A 1 101 ? 7.137 -27.438 -13.906 1 89.75 101 ASN A CA 1
ATOM 799 C C . ASN A 1 101 ? 5.895 -27.641 -13.039 1 89.75 101 ASN A C 1
ATOM 801 O O . ASN A 1 101 ? 5.711 -28.703 -12.438 1 89.75 101 ASN A O 1
ATOM 805 N N . VAL A 1 102 ? 5.094 -26.641 -13.023 1 90.31 102 VAL A N 1
ATOM 806 C CA . VAL A 1 102 ? 3.875 -26.734 -12.227 1 90.31 102 VAL A CA 1
ATOM 807 C C . VAL A 1 102 ? 2.812 -27.516 -13 1 90.31 102 VAL A C 1
ATOM 809 O O . VAL A 1 102 ? 2.611 -27.281 -14.195 1 90.31 102 VAL A O 1
ATOM 812 N N . VAL A 1 103 ? 2.23 -28.531 -12.328 1 79.44 103 VAL A N 1
ATOM 813 C CA . VAL A 1 103 ? 1.157 -29.328 -12.914 1 79.44 103 VAL A CA 1
ATOM 814 C C . VAL A 1 103 ? -0.195 -28.781 -12.453 1 79.44 103 VAL A C 1
ATOM 816 O O . VAL A 1 103 ? -0.438 -28.641 -11.25 1 79.44 103 VAL A O 1
ATOM 819 N N . TRP A 1 104 ? -0.951 -28.297 -13.328 1 77.5 104 TRP A N 1
ATOM 820 C CA . TRP A 1 104 ? -2.273 -27.766 -13.023 1 77.5 104 TRP A CA 1
ATOM 821 C C . TRP A 1 104 ? -3.324 -28.859 -13.047 1 77.5 104 TRP A C 1
ATOM 823 O O . TRP A 1 104 ? -3.252 -29.781 -13.867 1 77.5 104 TRP A O 1
ATOM 833 N N . PRO A 1 105 ? -3.984 -29.016 -11.93 1 69 105 PRO A N 1
ATOM 834 C CA . PRO A 1 105 ? -5.016 -30.047 -11.93 1 69 105 PRO A CA 1
ATOM 835 C C . PRO A 1 105 ? -5.867 -30.031 -13.195 1 69 105 PRO A C 1
ATOM 837 O O . PRO A 1 105 ? -5.996 -29 -13.844 1 69 105 PRO A O 1
ATOM 840 N N . GLU A 1 106 ? -6.203 -31.234 -13.711 1 61.03 106 GLU A N 1
ATOM 841 C CA . GLU A 1 106 ? -6.957 -31.5 -14.93 1 61.03 106 GLU A CA 1
ATOM 842 C C . GLU A 1 106 ? -8.156 -30.562 -15.055 1 61.03 106 GLU A C 1
ATOM 844 O O . GLU A 1 106 ? -8.508 -30.141 -16.156 1 61.03 106 GLU A O 1
ATOM 849 N N . SER A 1 107 ? -8.867 -30.312 -14.016 1 53.59 107 SER A N 1
ATOM 850 C CA . SER A 1 107 ? -10.062 -29.516 -14.242 1 53.59 107 SER A CA 1
ATOM 851 C C . SER A 1 107 ? -9.711 -28.062 -14.555 1 53.59 107 SER A C 1
ATOM 853 O O . SER A 1 107 ? -10.539 -27.312 -15.078 1 53.59 107 SER A O 1
ATOM 855 N N . MET A 1 108 ? -8.719 -27.656 -14.211 1 47.22 108 MET A N 1
ATOM 856 C CA . MET A 1 108 ? -8.273 -26.297 -14.523 1 47.22 108 MET A CA 1
ATOM 857 C C . MET A 1 108 ? -7.426 -26.281 -15.789 1 47.22 108 MET A C 1
ATOM 859 O O . MET A 1 108 ? -6.926 -25.234 -16.188 1 47.22 108 MET A O 1
ATOM 863 N N . GLU A 1 109 ? -7.148 -27.469 -16.375 1 40.16 109 GLU A N 1
ATOM 864 C CA . GLU A 1 109 ? -6.543 -27.547 -17.703 1 40.16 109 GLU A CA 1
ATOM 865 C C . GLU A 1 109 ? -7.574 -27.281 -18.797 1 40.16 109 GLU A C 1
ATOM 867 O O . GLU A 1 109 ? -8.719 -27.734 -18.703 1 40.16 109 GLU A O 1
ATOM 872 N N . MET B 1 1 ? -15.781 18.172 -12.289 1 77.56 1 MET B N 1
ATOM 873 C CA . MET B 1 1 ? -14.492 18.734 -11.898 1 77.56 1 MET B CA 1
ATOM 874 C C . MET B 1 1 ? -13.352 17.797 -12.281 1 77.56 1 MET B C 1
ATOM 876 O O . MET B 1 1 ? -13.469 16.578 -12.148 1 77.56 1 MET B O 1
ATOM 880 N N . ASP B 1 2 ? -12.328 18.359 -12.992 1 93.12 2 ASP B N 1
ATOM 881 C CA . ASP B 1 2 ? -11.18 17.562 -13.406 1 93.12 2 ASP B CA 1
ATOM 882 C C . ASP B 1 2 ? -10.344 17.141 -12.195 1 93.12 2 ASP B C 1
ATOM 884 O O . ASP B 1 2 ? -10.414 17.766 -11.141 1 93.12 2 ASP B O 1
ATOM 888 N N . THR B 1 3 ? -9.852 16 -12.141 1 97.5 3 THR B N 1
ATOM 889 C CA . THR B 1 3 ? -9.078 15.438 -11.047 1 97.5 3 THR B CA 1
ATOM 890 C C . THR B 1 3 ? -8.047 16.453 -10.531 1 97.5 3 THR B C 1
ATOM 892 O O . THR B 1 3 ? -7.848 16.578 -9.32 1 97.5 3 THR B O 1
ATOM 895 N N . LEU B 1 4 ? -7.434 17.188 -11.445 1 97.69 4 LEU B N 1
ATOM 896 C CA . LEU B 1 4 ? -6.445 18.188 -11.07 1 97.69 4 LEU B CA 1
ATOM 897 C C . LEU B 1 4 ? -7.086 19.312 -10.273 1 97.69 4 LEU B C 1
ATOM 899 O O . LEU B 1 4 ? -6.508 19.797 -9.289 1 97.69 4 LEU B O 1
ATOM 903 N N . GLU B 1 5 ? -8.219 19.766 -10.664 1 97.81 5 GLU B N 1
ATOM 904 C CA . GLU B 1 5 ? -8.938 20.797 -9.938 1 97.81 5 GLU B CA 1
ATOM 905 C C . GLU B 1 5 ? -9.328 20.328 -8.539 1 97.81 5 GLU B C 1
ATOM 907 O O . GLU B 1 5 ? -9.25 21.094 -7.578 1 97.81 5 GLU B O 1
ATOM 912 N N . ARG B 1 6 ? -9.766 19.125 -8.438 1 97.75 6 ARG B N 1
ATOM 913 C CA . ARG B 1 6 ? -10.117 18.562 -7.141 1 97.75 6 ARG B CA 1
ATOM 914 C C . ARG B 1 6 ? -8.906 18.531 -6.211 1 97.75 6 ARG B C 1
ATOM 916 O O . ARG B 1 6 ? -9.023 18.859 -5.031 1 97.75 6 ARG B O 1
ATOM 923 N N . ILE B 1 7 ? -7.789 18.109 -6.75 1 98.56 7 ILE B N 1
ATOM 924 C CA . ILE B 1 7 ? -6.543 18.047 -5.988 1 98.56 7 ILE B CA 1
ATOM 925 C C . ILE B 1 7 ? -6.184 19.453 -5.488 1 98.56 7 ILE B C 1
ATOM 927 O O . ILE B 1 7 ? -5.898 19.641 -4.301 1 98.56 7 ILE B O 1
ATOM 931 N N . LYS B 1 8 ? -6.215 20.391 -6.371 1 98.19 8 LYS B N 1
ATOM 932 C CA . LYS B 1 8 ? -5.883 21.766 -6.008 1 98.19 8 LYS B CA 1
ATOM 933 C C . LYS B 1 8 ? -6.82 22.297 -4.926 1 98.19 8 LYS B C 1
ATOM 935 O O . LYS B 1 8 ? -6.387 22.984 -4 1 98.19 8 LYS B O 1
ATOM 940 N N . GLN B 1 9 ? -8.062 22.016 -5.062 1 98 9 GLN B N 1
ATOM 941 C CA . GLN B 1 9 ? -9.039 22.453 -4.074 1 98 9 GLN B CA 1
ATOM 942 C C . GLN B 1 9 ? -8.773 21.812 -2.715 1 98 9 GLN B C 1
ATOM 944 O O . GLN B 1 9 ? -8.852 22.469 -1.682 1 98 9 GLN B O 1
ATOM 949 N N . GLN B 1 10 ? -8.547 20.5 -2.691 1 97.88 10 GLN B N 1
ATOM 950 C CA . GLN B 1 10 ? -8.242 19.812 -1.445 1 97.88 10 GLN B CA 1
ATOM 951 C C . GLN B 1 10 ? -7.039 20.438 -0.748 1 97.88 10 GLN B C 1
ATOM 953 O O . GLN B 1 10 ? -7.09 20.719 0.45 1 97.88 10 GLN B O 1
ATOM 958 N N . ILE B 1 11 ? -5.984 20.672 -1.519 1 97.94 11 ILE B N 1
ATOM 959 C CA . ILE B 1 11 ? -4.734 21.203 -0.991 1 97.94 11 ILE B CA 1
ATOM 960 C C . ILE B 1 11 ? -4.961 22.625 -0.471 1 97.94 11 ILE B C 1
ATOM 962 O O . ILE B 1 11 ? -4.402 23.016 0.56 1 97.94 11 ILE B O 1
ATOM 966 N N . ALA B 1 12 ? -5.805 23.328 -1.154 1 96.81 12 ALA B N 1
ATOM 967 C CA . ALA B 1 12 ? -6.066 24.719 -0.787 1 96.81 12 ALA B CA 1
ATOM 968 C C . ALA B 1 12 ? -6.973 24.797 0.439 1 96.81 12 ALA B C 1
ATOM 970 O O . ALA B 1 12 ? -6.895 25.75 1.215 1 96.81 12 ALA B O 1
ATOM 971 N N . SER B 1 13 ? -7.762 23.812 0.648 1 96.06 13 SER B N 1
ATOM 972 C CA . SER B 1 13 ? -8.82 23.906 1.651 1 96.06 13 SER B CA 1
ATOM 973 C C . SER B 1 13 ? -8.367 23.328 2.988 1 96.06 13 SER B C 1
ATOM 975 O O . SER B 1 13 ? -8.992 23.578 4.02 1 96.06 13 SER B O 1
ATOM 977 N N . MET B 1 14 ? -7.309 22.578 2.975 1 94.25 14 MET B N 1
ATOM 978 C CA . MET B 1 14 ? -6.871 21.891 4.191 1 94.25 14 MET B CA 1
ATOM 979 C C . MET B 1 14 ? -5.461 22.312 4.578 1 94.25 14 MET B C 1
ATOM 981 O O . MET B 1 14 ? -4.504 22.062 3.842 1 94.25 14 MET B O 1
ATOM 985 N N . PRO B 1 15 ? -5.312 22.922 5.699 1 95.94 15 PRO B N 1
ATOM 986 C CA . PRO B 1 15 ? -3.996 23.438 6.086 1 95.94 15 PRO B CA 1
ATOM 987 C C . PRO B 1 15 ? -2.945 22.344 6.215 1 95.94 15 PRO B C 1
ATOM 989 O O . PRO B 1 15 ? -1.769 22.562 5.926 1 95.94 15 PRO B O 1
ATOM 992 N N . VAL B 1 16 ? -3.324 21.219 6.742 1 98.12 16 VAL B N 1
ATOM 993 C CA . VAL B 1 16 ? -2.482 20.031 6.852 1 98.12 16 VAL B CA 1
ATOM 994 C C . VAL B 1 16 ? -3.199 18.828 6.238 1 98.12 16 VAL B C 1
ATOM 996 O O . VAL B 1 16 ? -4.25 18.406 6.727 1 98.12 16 VAL B O 1
ATOM 999 N N . LEU B 1 17 ? -2.637 18.375 5.137 1 98.56 17 LEU B N 1
ATOM 1000 C CA . LEU B 1 17 ? -3.27 17.328 4.355 1 98.56 17 LEU B CA 1
ATOM 1001 C C . LEU B 1 17 ? -2.264 16.234 3.99 1 98.56 17 LEU B C 1
ATOM 1003 O O . LEU B 1 17 ? -1.183 16.531 3.477 1 98.56 17 LEU B O 1
ATOM 1007 N N . ILE B 1 18 ? -2.545 14.984 4.289 1 98.88 18 ILE B N 1
ATOM 1008 C CA . ILE B 1 18 ? -1.684 13.883 3.875 1 98.88 18 ILE B CA 1
ATOM 1009 C C . ILE B 1 18 ? -2.438 12.977 2.904 1 98.88 18 ILE B C 1
ATOM 1011 O O . ILE B 1 18 ? -3.539 12.508 3.205 1 98.88 18 ILE B O 1
ATOM 1015 N N . TYR B 1 19 ? -1.933 12.844 1.678 1 98.94 19 TYR B N 1
ATOM 1016 C CA . TYR B 1 19 ? -2.355 11.773 0.785 1 98.94 19 TYR B CA 1
ATOM 1017 C C . TYR B 1 19 ? -1.655 10.469 1.135 1 98.94 19 TYR B C 1
ATOM 1019 O O . TYR B 1 19 ? -0.424 10.398 1.149 1 98.94 19 TYR B O 1
ATOM 1027 N N . MET B 1 20 ? -2.391 9.359 1.405 1 98.81 20 MET B N 1
ATOM 1028 C CA . MET B 1 20 ? -1.782 8.133 1.921 1 98.81 20 MET B CA 1
ATOM 1029 C C . MET B 1 20 ? -2.514 6.902 1.4 1 98.81 20 MET B C 1
ATOM 1031 O O . MET B 1 20 ? -3.594 7.016 0.817 1 98.81 20 MET B O 1
ATOM 1035 N N . LYS B 1 21 ? -1.876 5.816 1.49 1 98.38 21 LYS B N 1
ATOM 1036 C CA . LYS B 1 21 ? -2.531 4.547 1.205 1 98.38 21 LYS B CA 1
ATOM 1037 C C . LYS B 1 21 ? -3.244 4.004 2.441 1 98.38 21 LYS B C 1
ATOM 1039 O O . LYS B 1 21 ? -2.598 3.562 3.393 1 98.38 21 LYS B O 1
ATOM 1044 N N . GLY B 1 22 ? -4.574 4.008 2.34 1 97.94 22 GLY B N 1
ATOM 1045 C CA . GLY B 1 22 ? -5.359 3.715 3.527 1 97.94 22 GLY B CA 1
ATOM 1046 C C . GLY B 1 22 ? -5.762 4.957 4.297 1 97.94 22 GLY B C 1
ATOM 1047 O O . GLY B 1 22 ? -5.855 6.047 3.727 1 97.94 22 GLY B O 1
ATOM 1048 N N . THR B 1 23 ? -6.141 4.75 5.562 1 98.19 23 THR B N 1
ATOM 1049 C CA . THR B 1 23 ? -6.566 5.82 6.453 1 98.19 23 THR B CA 1
ATOM 1050 C C . THR B 1 23 ? -5.664 5.891 7.684 1 98.19 23 THR B C 1
ATOM 1052 O O . THR B 1 23 ? -4.895 4.965 7.949 1 98.19 23 THR B O 1
ATOM 1055 N N . PRO B 1 24 ? -5.727 7.031 8.391 1 98.19 24 PRO B N 1
ATOM 1056 C CA . PRO B 1 24 ? -4.914 7.137 9.609 1 98.19 24 PRO B CA 1
ATOM 1057 C C . PRO B 1 24 ? -5.164 5.992 10.586 1 98.19 24 PRO B C 1
ATOM 1059 O O . PRO B 1 24 ? -4.23 5.523 11.242 1 98.19 24 PRO B O 1
ATOM 1062 N N . ASP B 1 25 ? -6.379 5.516 10.641 1 96.75 25 ASP B N 1
ATOM 1063 C CA . ASP B 1 25 ? -6.719 4.469 11.602 1 96.75 25 ASP B CA 1
ATOM 1064 C C . ASP B 1 25 ? -6.469 3.082 11.008 1 96.75 25 ASP B C 1
ATOM 1066 O O . ASP B 1 25 ? -6.344 2.1 11.742 1 96.75 25 ASP B O 1
ATOM 1070 N N . MET B 1 26 ? -6.453 3.002 9.688 1 96.06 26 MET B N 1
ATOM 1071 C CA . MET B 1 26 ? -6.223 1.738 8.992 1 96.06 26 MET B CA 1
ATOM 1072 C C . MET B 1 26 ? -5.312 1.938 7.785 1 96.06 26 MET B C 1
ATOM 1074 O O . MET B 1 26 ? -5.746 1.771 6.645 1 96.06 26 MET B O 1
ATOM 1078 N N . PRO B 1 27 ? -4.039 2.213 8.047 1 97.75 27 PRO B N 1
ATOM 1079 C CA . PRO B 1 27 ? -3.129 2.328 6.906 1 97.75 27 PRO B CA 1
ATOM 1080 C C . PRO B 1 27 ? -2.936 1.005 6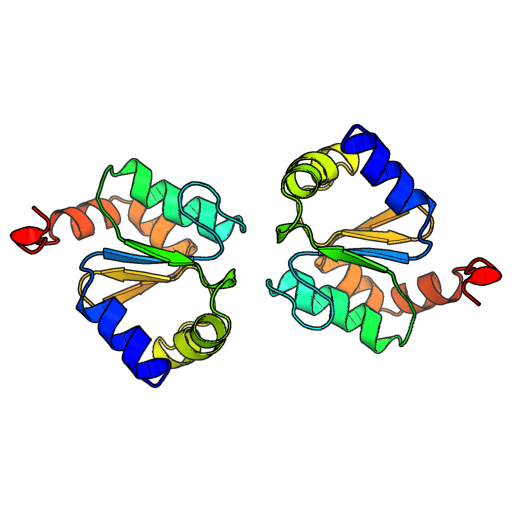.168 1 97.75 27 PRO B C 1
ATOM 1082 O O . PRO B 1 27 ? -2.908 -0.057 6.793 1 97.75 27 PRO B O 1
ATOM 1085 N N . MET B 1 28 ? -2.74 1.052 4.887 1 96.94 28 MET B N 1
ATOM 1086 C CA . MET B 1 28 ? -2.67 -0.149 4.055 1 96.94 28 MET B CA 1
ATOM 1087 C C . MET B 1 28 ? -1.272 -0.322 3.469 1 96.94 28 MET B C 1
ATOM 1089 O O . MET B 1 28 ? -1.064 -1.158 2.588 1 96.94 28 MET B O 1
ATOM 1093 N N . CYS B 1 29 ? -0.306 0.406 3.906 1 97.06 29 CYS B N 1
ATOM 1094 C CA . CYS B 1 29 ? 1.098 0.396 3.51 1 97.06 29 CYS B CA 1
ATOM 1095 C C . CYS B 1 29 ? 1.993 0.839 4.66 1 97.06 29 CYS B C 1
ATOM 1097 O O . CYS B 1 29 ? 1.633 1.737 5.422 1 97.06 29 CYS B O 1
ATOM 1099 N N . GLY B 1 30 ? 3.146 0.249 4.793 1 95.12 30 GLY B N 1
ATOM 1100 C CA . GLY B 1 30 ? 4.062 0.56 5.879 1 95.12 30 GLY B CA 1
ATOM 1101 C C . GLY B 1 30 ? 4.555 1.994 5.852 1 95.12 30 GLY B C 1
ATOM 1102 O O . GLY B 1 30 ? 4.691 2.629 6.898 1 95.12 30 GLY B O 1
ATOM 1103 N N . PHE B 1 31 ? 4.824 2.486 4.672 1 97.19 31 PHE B N 1
ATOM 1104 C CA . PHE B 1 31 ? 5.273 3.867 4.535 1 97.19 31 PHE B CA 1
ATOM 1105 C C . PHE B 1 31 ? 4.195 4.836 5.008 1 97.19 31 PHE B C 1
ATOM 1107 O O . PHE B 1 31 ? 4.488 5.801 5.719 1 97.19 31 PHE B O 1
ATOM 1114 N N . SER B 1 32 ? 2.998 4.629 4.602 1 98.56 32 SER B N 1
ATOM 1115 C CA . SER B 1 32 ? 1.883 5.461 5.047 1 98.56 32 SER B CA 1
ATOM 1116 C C . SER B 1 32 ? 1.669 5.34 6.551 1 98.56 32 SER B C 1
ATOM 1118 O O . SER B 1 32 ? 1.399 6.332 7.227 1 98.56 32 SER B O 1
ATOM 1120 N N . ALA B 1 33 ? 1.808 4.16 7.059 1 98.12 33 ALA B N 1
ATOM 1121 C CA . ALA B 1 33 ? 1.637 3.932 8.492 1 98.12 33 ALA B CA 1
ATOM 1122 C C . ALA B 1 33 ? 2.658 4.723 9.297 1 98.12 33 ALA B C 1
ATOM 1124 O O . ALA B 1 33 ? 2.307 5.387 10.281 1 98.12 33 ALA B O 1
ATOM 1125 N N . LYS B 1 34 ? 3.859 4.664 8.867 1 98.31 34 LYS B N 1
ATOM 1126 C CA . LYS B 1 34 ? 4.93 5.371 9.562 1 98.31 34 LYS B CA 1
ATOM 1127 C C . LYS B 1 34 ? 4.723 6.879 9.508 1 98.31 34 LYS B C 1
ATOM 1129 O O . LYS B 1 34 ? 4.855 7.57 10.523 1 98.31 34 LYS B O 1
ATOM 1134 N N . ALA B 1 35 ? 4.426 7.371 8.375 1 98.62 35 ALA B N 1
ATOM 1135 C CA . ALA B 1 35 ? 4.227 8.805 8.188 1 98.62 35 ALA B CA 1
ATOM 1136 C C . ALA B 1 35 ? 3.092 9.32 9.07 1 98.62 35 ALA B C 1
ATOM 1138 O O . ALA B 1 35 ? 3.25 10.312 9.781 1 98.62 35 ALA B O 1
ATOM 1139 N N . VAL B 1 36 ? 1.974 8.617 9.023 1 98.5 36 VAL B N 1
ATOM 1140 C CA . VAL B 1 36 ? 0.808 9.117 9.742 1 98.5 36 VAL B CA 1
ATOM 1141 C C . VAL B 1 36 ? 1.04 8.992 11.25 1 98.5 36 VAL B C 1
ATOM 1143 O O . VAL B 1 36 ? 0.529 9.797 12.031 1 98.5 36 VAL B O 1
ATOM 1146 N N . GLN B 1 37 ? 1.729 8.016 11.641 1 98.19 37 GLN B N 1
ATOM 1147 C CA . GLN B 1 37 ? 2.049 7.863 13.055 1 98.19 37 GLN B CA 1
ATOM 1148 C C . GLN B 1 37 ? 2.807 9.078 13.578 1 98.19 37 GLN B C 1
ATOM 1150 O O . GLN B 1 37 ? 2.564 9.531 14.703 1 98.19 37 GLN B O 1
ATOM 1155 N N . CYS B 1 38 ? 3.758 9.555 12.828 1 98.38 38 CYS B N 1
ATOM 1156 C CA . CYS B 1 38 ? 4.488 10.758 13.211 1 98.38 38 CYS B CA 1
ATOM 1157 C C . CYS B 1 38 ? 3.535 11.922 13.445 1 98.38 38 CYS B C 1
ATOM 1159 O O . CYS B 1 38 ? 3.684 12.664 14.414 1 98.38 38 CYS B O 1
ATOM 1161 N N . LEU B 1 39 ? 2.553 12.086 12.562 1 98.06 39 LEU B N 1
ATOM 1162 C CA . LEU B 1 39 ? 1.572 13.156 12.695 1 98.06 39 LEU B CA 1
ATOM 1163 C C . LEU B 1 39 ? 0.709 12.953 13.938 1 98.06 39 LEU B C 1
ATOM 1165 O O . LEU B 1 39 ? 0.436 13.906 14.672 1 98.06 39 LEU B O 1
ATOM 1169 N N . LYS B 1 40 ? 0.296 11.781 14.172 1 97.75 40 LYS B N 1
ATOM 1170 C CA . LYS B 1 40 ? -0.536 11.453 15.32 1 97.75 40 LYS B CA 1
ATOM 1171 C C . LYS B 1 40 ? 0.21 11.719 16.625 1 97.75 40 LYS B C 1
ATOM 1173 O O . LYS B 1 40 ? -0.374 12.211 17.594 1 97.75 40 LYS B O 1
ATOM 1178 N N . ASP B 1 41 ? 1.437 11.336 16.594 1 97.56 41 ASP B N 1
ATOM 1179 C CA . ASP B 1 41 ? 2.258 11.5 17.797 1 97.56 41 ASP B CA 1
ATOM 1180 C C . ASP B 1 41 ? 2.336 12.969 18.203 1 97.56 41 ASP B C 1
ATOM 1182 O O . ASP B 1 41 ? 2.498 13.281 19.391 1 97.56 41 ASP B O 1
ATOM 1186 N N . LEU B 1 42 ? 2.227 13.844 17.297 1 96 42 LEU B N 1
ATOM 1187 C CA . LEU B 1 42 ? 2.328 15.273 17.562 1 96 42 LEU B CA 1
ATOM 1188 C C . LEU B 1 42 ? 0.976 15.852 17.969 1 96 42 LEU B C 1
ATOM 1190 O O . LEU B 1 42 ? 0.874 17.031 18.297 1 96 42 LEU B O 1
ATOM 1194 N N . GLU B 1 43 ? -0.092 15.016 17.969 1 89.56 43 GLU B N 1
ATOM 1195 C CA . GLU B 1 43 ? -1.432 15.383 18.406 1 89.56 43 GLU B CA 1
ATOM 1196 C C . GLU B 1 43 ? -1.95 16.609 17.641 1 89.56 43 GLU B C 1
ATOM 1198 O O . GLU B 1 43 ? -2.598 17.469 18.234 1 89.56 43 GLU B O 1
ATOM 1203 N N . THR B 1 44 ? -1.52 16.734 16.484 1 85.88 44 THR B N 1
ATOM 1204 C CA . THR B 1 44 ? -2.01 17.812 15.617 1 85.88 44 THR B CA 1
ATOM 1205 C C . THR B 1 44 ? -3.107 17.297 14.688 1 85.88 44 THR B C 1
ATOM 1207 O O . THR B 1 44 ? -3.09 16.125 14.281 1 85.88 44 THR B O 1
ATOM 1210 N N . SER B 1 45 ? -4.035 18.219 14.438 1 91.69 45 SER B N 1
ATOM 1211 C CA . SER B 1 45 ? -5.098 17.875 13.5 1 91.69 45 SER B CA 1
ATOM 1212 C C . SER B 1 45 ? -4.586 17.875 12.062 1 91.69 45 SER B C 1
ATOM 1214 O O . SER B 1 45 ? -3.736 18.688 11.695 1 91.69 45 SER B O 1
ATOM 1216 N N . PHE B 1 46 ? -5.047 16.969 11.383 1 97.06 46 PHE B N 1
ATOM 1217 C CA . PHE B 1 46 ? -4.746 16.922 9.961 1 97.06 46 PHE B CA 1
ATOM 1218 C C . PHE B 1 46 ? -5.871 16.219 9.195 1 97.06 46 PHE B C 1
ATOM 1220 O O . PHE B 1 46 ? -6.617 15.43 9.766 1 97.06 46 PHE B O 1
ATOM 1227 N N . ALA B 1 47 ? -5.996 16.594 7.938 1 97.38 47 ALA B N 1
ATOM 1228 C CA . ALA B 1 47 ? -6.883 15.891 7.012 1 97.38 47 ALA B CA 1
ATOM 1229 C C . ALA B 1 47 ? -6.133 14.82 6.23 1 97.38 47 ALA B C 1
ATOM 1231 O O . ALA B 1 47 ? -4.898 14.773 6.25 1 97.38 47 ALA B O 1
ATOM 1232 N N . TYR B 1 48 ? -6.891 13.914 5.594 1 98.62 48 TYR B N 1
ATOM 1233 C CA . TYR B 1 48 ? -6.25 12.883 4.793 1 98.62 48 TYR B CA 1
ATOM 1234 C C . TYR B 1 48 ? -7.07 12.562 3.549 1 98.62 48 TYR B C 1
ATOM 1236 O O . TYR B 1 48 ? -8.266 12.852 3.5 1 98.62 48 TYR B O 1
ATOM 1244 N N . VAL B 1 49 ? -6.434 12.078 2.561 1 98.75 49 VAL B N 1
ATOM 1245 C CA . VAL B 1 49 ? -7.039 11.477 1.378 1 98.75 49 VAL B CA 1
ATOM 1246 C C . VAL B 1 49 ? -6.508 10.062 1.186 1 98.75 49 VAL B C 1
ATOM 1248 O O . VAL B 1 49 ? -5.293 9.844 1.18 1 98.75 49 VAL B O 1
ATOM 1251 N N . ASN B 1 50 ? -7.395 9.125 1.128 1 98.69 50 ASN B N 1
ATOM 1252 C CA . ASN B 1 50 ? -7.035 7.75 0.808 1 98.69 50 ASN B CA 1
ATOM 1253 C C . ASN B 1 50 ? -6.926 7.535 -0.699 1 98.69 50 ASN B C 1
ATOM 1255 O O . ASN B 1 50 ? -7.938 7.391 -1.387 1 98.69 50 ASN B O 1
ATOM 1259 N N . VAL B 1 51 ? -5.727 7.352 -1.199 1 98.19 51 VAL B N 1
ATOM 1260 C CA . VAL B 1 51 ? -5.523 7.336 -2.643 1 98.19 51 VAL B CA 1
ATOM 1261 C C . VAL B 1 51 ? -5.902 5.969 -3.203 1 98.19 51 VAL B C 1
ATOM 1263 O O . VAL B 1 51 ? -6.105 5.82 -4.41 1 98.19 51 VAL B O 1
ATOM 1266 N N . LEU B 1 52 ? -5.957 4.945 -2.371 1 97.31 52 LEU B N 1
ATOM 1267 C CA . LEU B 1 52 ? -6.383 3.627 -2.824 1 97.31 52 LEU B CA 1
ATOM 1268 C C . LEU B 1 52 ? -7.848 3.65 -3.252 1 97.31 52 LEU B C 1
ATOM 1270 O O . LEU B 1 52 ? -8.289 2.787 -4.016 1 97.31 52 LEU B O 1
ATOM 1274 N N . GLN B 1 53 ? -8.625 4.609 -2.834 1 96.75 53 GLN B N 1
ATOM 1275 C CA . GLN B 1 53 ? -10.039 4.715 -3.156 1 96.75 53 GLN B CA 1
ATOM 1276 C C . GLN B 1 53 ? -10.281 5.723 -4.273 1 96.75 53 GLN B C 1
ATOM 1278 O O . GLN B 1 53 ? -11.422 5.973 -4.66 1 96.75 53 GLN B O 1
ATOM 1283 N N . ASP B 1 54 ? -9.242 6.309 -4.703 1 96.88 54 ASP B N 1
ATOM 1284 C CA . ASP B 1 54 ? -9.336 7.305 -5.766 1 96.88 54 ASP B CA 1
ATOM 1285 C C . ASP B 1 54 ? -8.203 7.133 -6.777 1 96.88 54 ASP B C 1
ATOM 1287 O O . ASP B 1 54 ? -7.227 7.883 -6.762 1 96.88 54 ASP B O 1
ATOM 1291 N N . PRO B 1 55 ? -8.398 6.227 -7.723 1 95 55 PRO B N 1
ATOM 1292 C CA . PRO B 1 55 ? -7.34 5.918 -8.688 1 95 55 PRO B CA 1
ATOM 1293 C C . PRO B 1 55 ? -6.934 7.129 -9.523 1 95 55 PRO B C 1
ATOM 1295 O O . PRO B 1 55 ? -5.785 7.219 -9.969 1 95 55 PRO B O 1
ATOM 1298 N N . GLU B 1 56 ? -7.906 8.023 -9.758 1 97.5 56 GLU B N 1
ATOM 1299 C CA . GLU B 1 56 ? -7.578 9.211 -10.547 1 97.5 56 GLU B CA 1
ATOM 1300 C C . GLU B 1 56 ? -6.609 10.125 -9.789 1 97.5 56 GLU B C 1
ATOM 1302 O O . GLU B 1 56 ? -5.656 10.641 -10.375 1 97.5 56 GLU B O 1
ATOM 1307 N N . ILE B 1 57 ? -6.844 10.281 -8.531 1 98.12 57 ILE B N 1
ATOM 1308 C CA . ILE B 1 57 ? -5.922 11.07 -7.715 1 98.12 57 ILE B CA 1
ATOM 1309 C C . ILE B 1 57 ? -4.578 10.352 -7.621 1 98.12 57 ILE B C 1
ATOM 1311 O O . ILE B 1 57 ? -3.521 10.977 -7.738 1 98.12 57 ILE B O 1
ATOM 1315 N N . ARG B 1 58 ? -4.648 9.078 -7.383 1 97.81 58 ARG B N 1
ATOM 1316 C CA . ARG B 1 58 ? -3.434 8.273 -7.301 1 97.81 58 ARG B CA 1
ATOM 1317 C C . ARG B 1 58 ? -2.568 8.461 -8.547 1 97.81 58 ARG B C 1
ATOM 1319 O O . ARG B 1 58 ? -1.344 8.555 -8.445 1 97.81 58 ARG B O 1
ATOM 1326 N N . ALA B 1 59 ? -3.186 8.586 -9.695 1 96.38 59 ALA B N 1
ATOM 1327 C CA . ALA B 1 59 ? -2.467 8.703 -10.961 1 96.38 59 ALA B CA 1
ATOM 1328 C C . ALA B 1 59 ? -2.014 10.141 -11.203 1 96.38 59 ALA B C 1
ATOM 1330 O O . ALA B 1 59 ? -0.936 10.375 -11.758 1 96.38 59 ALA B O 1
ATOM 1331 N N . THR B 1 60 ? -2.717 11.148 -10.797 1 98.25 60 THR B N 1
ATOM 1332 C CA . THR B 1 60 ? -2.533 12.539 -11.195 1 98.25 60 THR B CA 1
ATOM 1333 C C . THR B 1 60 ? -1.625 13.273 -10.203 1 98.25 60 THR B C 1
ATOM 1335 O O . THR B 1 60 ? -0.793 14.086 -10.602 1 98.25 60 THR B O 1
ATOM 1338 N N . LEU B 1 61 ? -1.686 12.992 -8.953 1 98.62 61 LEU B N 1
ATOM 1339 C CA . LEU B 1 61 ? -1.016 13.781 -7.922 1 98.62 61 LEU B CA 1
ATOM 1340 C C . LEU B 1 61 ? 0.5 13.695 -8.07 1 98.62 61 LEU B C 1
ATOM 1342 O O . LEU B 1 61 ? 1.199 14.703 -7.941 1 98.62 61 LEU B O 1
ATOM 1346 N N . PRO B 1 62 ? 1.061 12.477 -8.281 1 98.44 62 PRO B N 1
ATOM 1347 C CA . PRO B 1 62 ? 2.518 12.398 -8.422 1 98.44 62 PRO B CA 1
ATOM 1348 C C . PRO B 1 62 ? 3.053 13.281 -9.539 1 98.44 62 PRO B C 1
ATOM 1350 O O . PRO B 1 62 ? 4.137 13.859 -9.414 1 98.44 62 PRO B O 1
ATOM 1353 N N . LYS B 1 63 ? 2.318 13.406 -10.578 1 97.88 63 LYS B N 1
ATOM 1354 C CA . LYS B 1 63 ? 2.715 14.273 -11.688 1 97.88 63 LYS B CA 1
ATOM 1355 C C . LYS B 1 63 ? 2.621 15.742 -11.297 1 97.88 63 LYS B C 1
ATOM 1357 O O . LYS B 1 63 ? 3.562 16.516 -11.516 1 97.88 63 LYS B O 1
ATOM 1362 N N . TYR B 1 64 ? 1.496 16.109 -10.688 1 98.38 64 TYR B N 1
ATOM 1363 C CA . TYR B 1 64 ? 1.273 17.484 -10.25 1 98.38 64 TYR B CA 1
ATOM 1364 C C . TYR B 1 64 ? 2.316 17.906 -9.219 1 98.38 64 TYR B C 1
ATOM 1366 O O . TYR B 1 64 ? 2.865 19 -9.305 1 98.38 64 TYR B O 1
ATOM 1374 N N . ALA B 1 65 ? 2.59 17.016 -8.258 1 98.31 65 ALA B N 1
ATOM 1375 C CA . ALA B 1 65 ? 3.486 17.297 -7.137 1 98.31 65 ALA B CA 1
ATOM 1376 C C . ALA B 1 65 ? 4.945 17.172 -7.559 1 98.31 65 ALA B C 1
ATOM 1378 O O . ALA B 1 65 ? 5.848 17.609 -6.84 1 98.31 65 ALA B O 1
ATOM 1379 N N . ASN B 1 66 ? 5.152 16.594 -8.766 1 98.19 66 ASN B N 1
ATOM 1380 C CA . ASN B 1 66 ? 6.508 16.219 -9.156 1 98.19 66 ASN B CA 1
ATOM 1381 C C . ASN B 1 66 ? 7.203 15.406 -8.062 1 98.19 66 ASN B C 1
ATOM 1383 O O . ASN B 1 66 ? 8.32 15.734 -7.66 1 98.19 66 ASN B O 1
ATOM 1387 N N . TRP B 1 67 ? 6.535 14.492 -7.488 1 98.06 67 TRP B N 1
ATOM 1388 C CA . TRP B 1 67 ? 6.945 13.555 -6.449 1 98.06 67 TRP B CA 1
ATOM 1389 C C . TRP B 1 67 ? 6.434 12.148 -6.75 1 98.06 67 TRP B C 1
ATOM 1391 O O . TRP B 1 67 ? 5.246 11.961 -7.016 1 98.06 67 TRP B O 1
ATOM 1401 N N . PRO B 1 68 ? 7.223 11.156 -6.691 1 95.94 68 PRO B N 1
ATOM 1402 C CA . PRO B 1 68 ? 6.898 9.898 -7.371 1 95.94 68 PRO B CA 1
ATOM 1403 C C . PRO B 1 68 ? 6.023 8.977 -6.52 1 95.94 68 PRO B C 1
ATOM 1405 O O . PRO B 1 68 ? 5.387 8.062 -7.047 1 95.94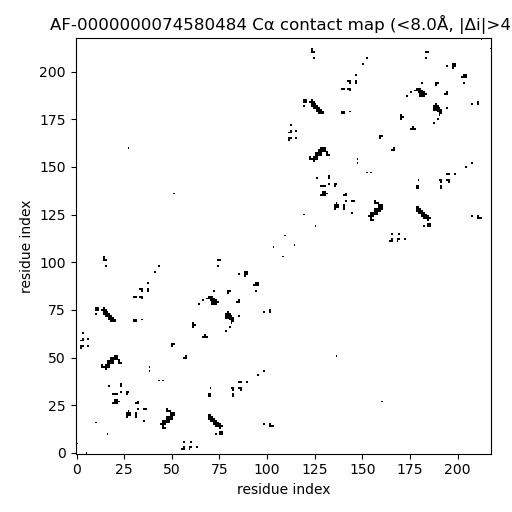 68 PRO B O 1
ATOM 1408 N N . THR B 1 69 ? 6.109 9.164 -5.137 1 96.38 69 THR B N 1
ATOM 1409 C CA . THR B 1 69 ? 5.523 8.094 -4.332 1 96.38 69 THR B CA 1
ATOM 1410 C C . THR B 1 69 ? 4.594 8.664 -3.268 1 96.38 69 THR B C 1
ATOM 1412 O O . THR B 1 69 ? 4.398 9.883 -3.195 1 96.38 69 THR B O 1
ATOM 1415 N N . PHE B 1 70 ? 3.828 7.828 -2.629 1 98.44 70 PHE B N 1
ATOM 1416 C CA . PHE B 1 70 ? 3.014 8.094 -1.449 1 98.44 70 PHE B CA 1
ATOM 1417 C C . PHE B 1 70 ? 3.641 7.465 -0.208 1 98.44 70 PHE B C 1
ATOM 1419 O O . PHE B 1 70 ? 4.398 6.5 -0.309 1 98.44 70 PHE B O 1
ATOM 1426 N N . PRO B 1 71 ? 3.32 8.039 0.812 1 98.75 71 PRO B N 1
ATOM 1427 C CA . PRO B 1 71 ? 2.473 9.188 1.139 1 98.75 71 PRO B CA 1
ATOM 1428 C C . PRO B 1 71 ? 3.105 10.523 0.745 1 98.75 71 PRO B C 1
ATOM 1430 O O . PRO B 1 71 ? 4.305 10.578 0.466 1 98.75 71 PRO B O 1
ATOM 1433 N N . GLN B 1 72 ? 2.277 11.508 0.624 1 98.94 72 GLN B N 1
ATOM 1434 C CA . GLN B 1 72 ? 2.695 12.891 0.426 1 98.94 72 GLN B CA 1
ATOM 1435 C C . GLN B 1 72 ? 2.047 13.812 1.454 1 98.94 72 GLN B C 1
ATOM 1437 O O . GLN B 1 72 ? 0.82 13.867 1.562 1 98.94 72 GLN B O 1
ATOM 1442 N N . LEU B 1 73 ? 2.857 14.562 2.164 1 98.88 73 LEU B N 1
ATOM 1443 C CA . LEU B 1 73 ? 2.359 15.523 3.135 1 98.88 73 LEU B CA 1
ATOM 1444 C C . LEU B 1 73 ? 2.381 16.938 2.557 1 98.88 73 LEU B C 1
ATOM 1446 O O . LEU B 1 73 ? 3.398 17.375 2.014 1 98.88 73 LEU B O 1
ATOM 1450 N N . TRP B 1 74 ? 1.298 17.609 2.688 1 98.75 74 TRP B N 1
ATOM 1451 C CA . TRP B 1 74 ? 1.129 19 2.273 1 98.75 74 TRP B CA 1
ATOM 1452 C C . TRP B 1 74 ? 0.768 19.875 3.463 1 98.75 74 TRP B C 1
ATOM 1454 O O . TRP B 1 74 ? -0.114 19.531 4.254 1 98.75 74 TRP B O 1
ATOM 1464 N N . VAL B 1 75 ? 1.472 20.969 3.645 1 98.38 75 VAL B N 1
ATOM 1465 C CA . VAL B 1 75 ? 1.212 21.938 4.699 1 98.38 75 VAL B CA 1
ATOM 1466 C C . VAL B 1 75 ? 1.127 23.344 4.094 1 98.38 75 VAL B C 1
ATOM 1468 O O . VAL B 1 75 ? 2.051 23.781 3.408 1 98.38 75 VAL B O 1
ATOM 1471 N N . ASN B 1 76 ? -0.038 23.906 4.297 1 96.94 76 ASN B N 1
ATOM 1472 C CA . ASN B 1 76 ? -0.261 25.25 3.748 1 96.94 76 ASN B CA 1
ATOM 1473 C C . ASN B 1 76 ? 0.056 25.297 2.256 1 96.94 76 ASN B C 1
ATOM 1475 O O . ASN B 1 76 ? 0.81 26.156 1.808 1 96.94 76 ASN B O 1
ATOM 1479 N N . GLN B 1 77 ? -0.343 24.297 1.539 1 97.44 77 GLN B N 1
ATOM 1480 C CA . GLN B 1 77 ? -0.33 24.203 0.084 1 97.44 77 GLN B CA 1
ATOM 1481 C C . GLN B 1 77 ? 1.08 23.922 -0.436 1 97.44 77 GLN B C 1
ATOM 1483 O O . GLN B 1 77 ? 1.337 24.047 -1.637 1 97.44 77 GLN B O 1
ATOM 1488 N N . GLN B 1 78 ? 1.979 23.578 0.467 1 98 78 GLN B N 1
ATOM 1489 C CA . GLN B 1 78 ? 3.336 23.219 0.075 1 98 78 GLN B CA 1
ATOM 1490 C C . GLN B 1 78 ? 3.604 21.734 0.332 1 98 78 GLN B C 1
ATOM 1492 O O . GLN B 1 78 ? 3.275 21.219 1.4 1 98 78 GLN B O 1
ATOM 1497 N N . LEU B 1 79 ? 4.207 21.125 -0.627 1 98.81 79 LEU B N 1
ATOM 1498 C CA . LEU B 1 79 ? 4.621 19.75 -0.448 1 98.81 79 LEU B CA 1
ATOM 1499 C C . LEU B 1 79 ? 5.824 19.656 0.486 1 98.81 79 LEU B C 1
ATOM 1501 O O . LEU B 1 79 ? 6.871 20.25 0.215 1 98.81 79 LEU B O 1
ATOM 1505 N N . ILE B 1 80 ? 5.648 18.922 1.548 1 98.69 80 ILE B N 1
ATOM 1506 C CA . ILE B 1 80 ? 6.734 18.703 2.492 1 98.69 80 ILE B CA 1
ATOM 1507 C C . ILE B 1 80 ? 7.578 17.516 2.023 1 98.69 80 ILE B C 1
ATOM 1509 O O . ILE B 1 80 ? 8.812 17.578 2.031 1 98.69 80 ILE B O 1
ATOM 1513 N N . GLY B 1 81 ? 6.91 16.406 1.651 1 98.5 81 GLY B N 1
ATOM 1514 C CA . GLY B 1 81 ? 7.609 15.227 1.179 1 98.5 81 GLY B CA 1
ATOM 1515 C C . GLY B 1 81 ? 6.887 13.938 1.515 1 98.5 81 GLY B C 1
ATOM 1516 O O . GLY B 1 81 ? 5.719 13.953 1.913 1 98.5 81 GLY B O 1
ATOM 1517 N N . GLY B 1 82 ? 7.613 12.867 1.234 1 98.38 82 GLY B N 1
ATOM 1518 C CA . GLY B 1 82 ? 7.078 11.547 1.521 1 98.38 82 GLY B CA 1
ATOM 1519 C C . GLY B 1 82 ? 7.477 11.023 2.889 1 98.38 82 GLY B C 1
ATOM 1520 O O . GLY B 1 82 ? 7.82 11.805 3.779 1 98.38 82 GLY B O 1
ATOM 1521 N N . CYS B 1 83 ? 7.449 9.742 3.01 1 98.62 83 CYS B N 1
ATOM 1522 C CA . CYS B 1 83 ? 7.637 9.062 4.289 1 98.62 83 CYS B CA 1
ATOM 1523 C C . CYS B 1 83 ? 8.992 9.398 4.891 1 98.62 83 CYS B C 1
ATOM 1525 O O . CYS B 1 83 ? 9.078 9.805 6.051 1 98.62 83 CYS B O 1
ATOM 1527 N N . ASP B 1 84 ? 10.07 9.312 4.113 1 98.44 84 ASP B N 1
ATOM 1528 C CA . ASP B 1 84 ? 11.422 9.508 4.633 1 98.44 84 ASP B CA 1
ATOM 1529 C C . ASP B 1 84 ? 11.594 10.922 5.184 1 98.44 84 ASP B C 1
ATOM 1531 O O . ASP B 1 84 ? 12.172 11.109 6.254 1 98.44 84 ASP B O 1
ATOM 1535 N N . ILE B 1 85 ? 11.086 11.875 4.5 1 98.69 85 ILE B N 1
ATOM 1536 C CA . ILE B 1 85 ? 11.234 13.266 4.91 1 98.69 85 ILE B CA 1
ATOM 1537 C C . ILE B 1 85 ? 10.398 13.531 6.164 1 98.69 85 ILE B C 1
ATOM 1539 O O . ILE B 1 85 ? 10.875 14.156 7.113 1 98.69 85 ILE B O 1
ATOM 1543 N N . ILE B 1 86 ? 9.195 13.031 6.129 1 98.69 86 ILE B N 1
ATOM 1544 C CA . ILE B 1 86 ? 8.297 13.219 7.27 1 98.69 86 ILE B CA 1
ATOM 1545 C C . ILE B 1 86 ? 8.938 12.641 8.531 1 98.69 86 ILE B C 1
ATOM 1547 O O . ILE B 1 86 ? 8.977 13.305 9.57 1 98.69 86 ILE B O 1
ATOM 1551 N N . VAL B 1 87 ? 9.469 11.469 8.453 1 98.69 87 VAL B N 1
ATOM 1552 C CA . VAL B 1 87 ? 10.07 10.789 9.594 1 98.69 87 VAL B CA 1
ATOM 1553 C C . VAL B 1 87 ? 11.305 11.555 10.07 1 98.69 87 VAL B C 1
ATOM 1555 O O . VAL B 1 87 ? 11.484 11.766 11.273 1 98.69 87 VAL B O 1
ATOM 1558 N N . GLU B 1 88 ? 12.094 11.922 9.133 1 98.75 88 GLU B N 1
ATOM 1559 C CA . GLU B 1 88 ? 13.289 12.68 9.477 1 98.75 88 GLU B CA 1
ATOM 1560 C C . GLU B 1 88 ? 12.93 13.977 10.203 1 98.75 88 GLU B C 1
ATOM 1562 O O . GLU B 1 88 ? 13.523 14.305 11.234 1 98.75 88 GLU B O 1
ATOM 1567 N N . MET B 1 89 ? 11.984 14.688 9.672 1 98.75 89 MET B N 1
ATOM 1568 C CA . MET B 1 89 ? 11.562 15.945 10.281 1 98.75 89 MET B CA 1
ATOM 1569 C C . MET B 1 89 ? 10.969 15.695 11.672 1 98.75 89 MET B C 1
ATOM 1571 O O . MET B 1 89 ? 11.141 16.516 12.578 1 98.75 89 MET B O 1
ATOM 1575 N N . TYR B 1 90 ? 10.258 14.617 11.828 1 98.69 90 TYR B N 1
ATOM 1576 C CA . TYR B 1 90 ? 9.711 14.25 13.133 1 98.69 90 TYR B CA 1
ATOM 1577 C C . TYR B 1 90 ? 10.828 14.016 14.141 1 98.69 90 TYR B C 1
ATOM 1579 O O . TYR B 1 90 ? 10.797 14.547 15.25 1 98.69 90 TYR B O 1
ATOM 1587 N N . GLU B 1 91 ? 11.812 13.25 13.711 1 98.44 91 GLU B N 1
ATOM 1588 C CA . GLU B 1 91 ? 12.906 12.852 14.594 1 98.44 91 GLU B CA 1
ATOM 1589 C C . GLU B 1 91 ? 13.742 14.062 15.016 1 98.44 91 GLU B C 1
ATOM 1591 O O . GLU B 1 91 ? 14.234 14.125 16.141 1 98.44 91 GLU B O 1
ATOM 1596 N N . ASN B 1 92 ? 13.836 15.008 14.195 1 98.38 92 ASN B N 1
ATOM 1597 C CA . ASN B 1 92 ? 14.703 16.141 14.516 1 98.38 92 ASN B CA 1
ATOM 1598 C C . ASN B 1 92 ? 13.906 17.312 15.055 1 98.38 92 ASN B C 1
ATOM 1600 O O . ASN B 1 92 ? 14.469 18.391 15.297 1 98.38 92 ASN B O 1
ATOM 1604 N N . GLY B 1 93 ? 12.625 17.156 15.141 1 98.12 93 GLY B N 1
ATOM 1605 C CA . GLY B 1 93 ? 11.773 18.141 15.773 1 98.12 93 GLY B CA 1
ATOM 1606 C C . GLY B 1 93 ? 11.258 19.203 14.812 1 98.12 93 GLY B C 1
ATOM 1607 O O . GLY B 1 93 ? 10.445 20.047 15.195 1 98.12 93 GLY B O 1
ATOM 1608 N N . GLU B 1 94 ? 11.594 19.125 13.609 1 98.38 94 GLU B N 1
ATOM 1609 C CA . GLU B 1 94 ? 11.219 20.125 12.625 1 98.38 94 GLU B CA 1
ATOM 1610 C C . GLU B 1 94 ? 9.75 20.016 12.227 1 98.38 94 GLU B C 1
ATOM 1612 O O . GLU B 1 94 ? 9.094 21.016 11.953 1 98.38 94 GLU B O 1
ATOM 1617 N N . LEU B 1 95 ? 9.289 18.828 12.188 1 98.38 95 LEU B N 1
ATOM 1618 C CA . LEU B 1 95 ? 7.883 18.625 11.844 1 98.38 95 LEU B CA 1
ATOM 1619 C C . LEU B 1 95 ? 6.973 19.281 12.875 1 98.38 95 LEU B C 1
ATOM 1621 O O . LEU B 1 95 ? 5.992 19.953 12.523 1 98.38 95 LEU B O 1
ATOM 1625 N N . GLU B 1 96 ? 7.246 19.047 14.086 1 97.69 96 GLU B N 1
ATOM 1626 C CA . GLU B 1 96 ? 6.484 19.656 15.164 1 97.69 96 GLU B CA 1
ATOM 1627 C C . GLU B 1 96 ? 6.465 21.188 15.039 1 97.69 96 GLU B C 1
ATOM 1629 O O . GLU B 1 96 ? 5.41 21.812 15.156 1 97.69 96 GLU B O 1
ATOM 1634 N N . LYS B 1 97 ? 7.656 21.734 14.82 1 97.12 97 LYS B N 1
ATOM 1635 C CA . LYS B 1 97 ? 7.766 23.188 14.672 1 97.12 97 LYS B CA 1
ATOM 1636 C C . LYS B 1 97 ? 6.918 23.688 13.508 1 97.12 97 LYS B C 1
ATOM 1638 O O . LYS B 1 97 ? 6.223 24.703 13.625 1 97.12 97 LYS B O 1
ATOM 1643 N N . LEU B 1 98 ? 6.992 22.938 12.438 1 97.06 98 LEU B N 1
ATOM 1644 C CA . LEU B 1 98 ? 6.238 23.297 11.234 1 97.06 98 LEU B CA 1
ATOM 1645 C C . LEU B 1 98 ? 4.738 23.297 11.516 1 97.06 98 LEU B C 1
ATOM 1647 O O . LEU B 1 98 ? 4.035 24.234 11.148 1 97.06 98 LEU B O 1
ATOM 1651 N N . LEU B 1 99 ? 4.219 22.344 12.203 1 96.12 99 LEU B N 1
ATOM 1652 C CA . LEU B 1 99 ? 2.785 22.156 12.398 1 96.12 99 LEU B CA 1
ATOM 1653 C C . LEU B 1 99 ? 2.248 23.094 13.461 1 96.12 99 LEU B C 1
ATOM 1655 O O . LEU B 1 99 ? 1.079 23.5 13.414 1 96.12 99 LEU B O 1
ATOM 1659 N N . GLU B 1 100 ? 3.07 23.438 14.32 1 92.44 100 GLU B N 1
ATOM 1660 C CA . GLU B 1 100 ? 2.684 24.391 15.359 1 92.44 100 GLU B CA 1
ATOM 1661 C C . GLU B 1 100 ? 2.43 25.781 14.766 1 92.44 100 GLU B C 1
ATOM 1663 O O . GLU B 1 100 ? 1.675 26.578 15.328 1 92.44 100 GLU B O 1
ATOM 1668 N N . ASN B 1 101 ? 3.004 25.938 13.695 1 89.88 101 ASN B N 1
ATOM 1669 C CA . ASN B 1 101 ? 2.912 27.25 13.078 1 89.88 101 ASN B CA 1
ATOM 1670 C C . ASN B 1 101 ? 1.755 27.328 12.086 1 89.88 101 ASN B C 1
ATOM 1672 O O . ASN B 1 101 ? 1.534 28.359 11.453 1 89.88 101 ASN B O 1
ATOM 1676 N N . VAL B 1 102 ? 1.07 26.25 11.984 1 90.44 102 VAL B N 1
ATOM 1677 C CA . VAL B 1 102 ? -0.06 26.234 11.062 1 90.44 102 VAL B CA 1
ATOM 1678 C C . VAL B 1 102 ? -1.272 26.891 11.711 1 90.44 102 VAL B C 1
ATOM 1680 O O . VAL B 1 102 ? -1.569 26.641 12.883 1 90.44 102 VAL B O 1
ATOM 1683 N N . VAL B 1 103 ? -1.882 27.859 10.977 1 79.75 103 VAL B N 1
ATOM 1684 C CA . VAL B 1 103 ? -3.088 28.531 11.438 1 79.75 103 VAL B CA 1
ATOM 1685 C C . VAL B 1 103 ? -4.32 27.859 10.836 1 79.75 103 VAL B C 1
ATOM 1687 O O . VAL B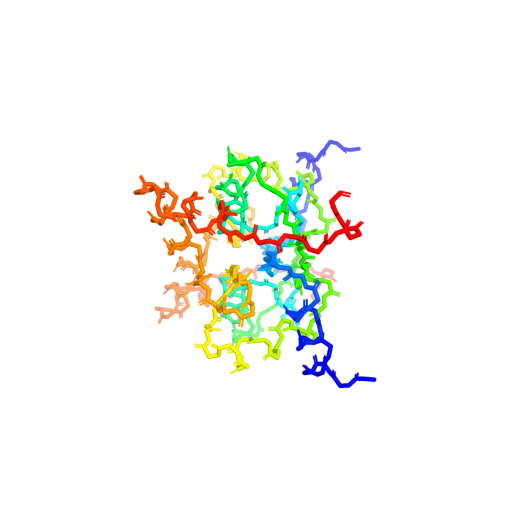 1 103 ? -4.418 27.703 9.617 1 79.75 103 VAL B O 1
ATOM 1690 N N . TRP B 1 104 ? -5.109 27.266 11.609 1 77.69 104 TRP B N 1
ATOM 1691 C CA . TRP B 1 104 ? -6.328 26.609 11.164 1 77.69 104 TRP B CA 1
ATOM 1692 C C . TRP B 1 104 ? -7.484 27.594 11.07 1 77.69 104 TRP B C 1
ATOM 1694 O O . TRP B 1 104 ? -7.59 28.516 11.891 1 77.69 104 TRP B O 1
ATOM 1704 N N . PRO B 1 105 ? -8.047 27.703 9.891 1 68.94 105 PRO B N 1
ATOM 1705 C CA . PRO B 1 105 ? -9.164 28.625 9.773 1 68.94 105 PRO B CA 1
ATOM 1706 C C . PRO B 1 105 ? -10.141 28.531 10.945 1 68.94 105 PRO B C 1
ATOM 1708 O O . PRO B 1 105 ? -10.227 27.484 11.594 1 68.94 105 PRO B O 1
ATOM 1711 N N . GLU B 1 106 ? -10.641 29.688 11.406 1 60.84 106 GLU B N 1
ATOM 1712 C CA . GLU B 1 106 ? -11.531 29.875 12.547 1 60.84 106 GLU B CA 1
ATOM 1713 C C . GLU B 1 106 ? -12.641 28.828 12.555 1 60.84 106 GLU B C 1
ATOM 1715 O O . GLU B 1 106 ? -13.062 28.359 13.625 1 60.84 106 GLU B O 1
ATOM 1720 N N . SER B 1 107 ? -13.227 28.5 11.453 1 53.47 107 SER B N 1
ATOM 1721 C CA . SER B 1 107 ? -14.359 27.594 11.586 1 53.47 107 SER B CA 1
ATOM 1722 C C . SER B 1 107 ? -13.906 26.188 11.969 1 53.47 107 SER B C 1
ATOM 1724 O O . SER B 1 107 ? -14.703 25.375 12.438 1 53.47 107 SER B O 1
ATOM 1726 N N . MET B 1 108 ? -12.844 25.891 11.734 1 46.88 108 MET B N 1
ATOM 1727 C CA . MET B 1 108 ? -12.305 24.578 12.117 1 46.88 108 MET B CA 1
ATOM 1728 C C . MET B 1 108 ? -11.602 24.672 13.469 1 46.88 108 MET B C 1
ATOM 1730 O O . MET B 1 108 ? -11.047 23.672 13.945 1 46.88 108 MET B O 1
ATOM 1734 N N . GLU B 1 109 ? -11.5 25.891 14.055 1 40.19 109 GLU B N 1
ATOM 1735 C CA . GLU B 1 109 ? -11.055 26.031 15.438 1 40.19 109 GLU B CA 1
ATOM 1736 C C . GLU B 1 109 ? -12.18 25.719 16.422 1 40.19 109 GLU B C 1
ATOM 1738 O O . GLU B 1 109 ? -13.336 26.062 16.172 1 40.19 109 GLU B O 1
#

Sequence (218 aa):
MDTLERIKQQIASMPVLIYMKGTPDMPMCGFSAKAVQCLKDLETSFAYVNVLQDPEIRATLPKYANWPTFPQLWVNQQLIGGCDIIVEMYENGELEKLLENVVWPESMEMDTLERIKQQIASMPVLIYMKGTPDMPMCGFSAKAVQCLKDLETSFAYVNVLQDPEIRATLPKYANWPTFPQLWVNQQLIGGCDIIVEMYENGELEKLLENVVWPESME

Foldseek 3Di:
DQLVVVVQCVLQQWQKEKEAADDCVDGPDPLRVQLSVLVVVLVADGYYDHCVVPVNNVVVVCVVLVHNDDTWIHGNSHTQHGSVSSNVCSVVVNNSVRRVPGDDPPVVD/DQLVVVVQCVLQQWQKEKEAADDCVDGPDPLRVQLSVLVVVLVADGYYDHCVVPVNNVVVVCVVLVHNDDTWIHGNSHTQHGSVRSNVCSVVVNNSVRRVPGDDPPVVD

pLDDT: mean 94.8, std 9.92, range [40.16, 98.94]